Protein AF-A0A2M8KW63-F1 (afdb_monomer_lite)

Secondary structure (DSSP, 8-state):
-EEEEE--TT--TTTTSTTSTTHHHHHHHHHHHTS--EE---TTT----SSHHHHHHHHHHHHHHHHHS-PPTTPPEEEEEETHHHHHHHHHHHH-SS-EEEEEEES--B-GGG---GGGEEEEEEEE-TT-SHHHHBSS-----HHHHHHHHHHHHHHHHHH------B--BS--TTSEEEE-GGGS-TTTHHHHHHH-HHHHHHHHTT--

Foldseek 3Di:
DAEEEEEAAPDALQLQDCNHLLVVLQVLVCVLLVHRYHYPSDCVQAVSDLDPVNLLSNLVVVLVVVVPDPDDVPRAYAYAAAASRLLSVQVNQVVHPAAHAEYEYFQYFAEPVRHHDCVRYNAYAYEFEPLRPCSQWSHFDDDDDLVCLCVVPPVLSVVVVVSDPDDTTDGTDRDDPRHNYHHCNVQADNNCRRVSCSNRVVNSVVVSVVRD

InterPro domains:
  IPR012908 GPI inositol-deacylase PGAP1-like alpha/beta domain [PF07819] (62-133)
  IPR029058 Alpha/Beta hydrolase fold [G3DSA:3.40.50.1820] (3-212)
  IPR029058 Alpha/Beta hydrolase fold [SSF53474] (4-141)

Organism: NCBI:txid1974864

Structure (mmCIF, N/CA/C/O backbone):
data_AF-A0A2M8KW63-F1
#
_entry.id   AF-A0A2M8KW63-F1
#
loop_
_atom_site.group_PDB
_atom_site.id
_atom_site.type_symbol
_atom_site.label_atom_id
_atom_site.label_alt_id
_atom_site.label_comp_id
_atom_site.label_asym_id
_atom_site.label_entity_id
_atom_site.label_seq_id
_atom_site.pdbx_PDB_ins_code
_atom_site.Cartn_x
_atom_site.Cartn_y
_atom_site.Cartn_z
_atom_site.occupancy
_atom_site.B_iso_or_equiv
_atom_site.auth_seq_id
_atom_site.auth_comp_id
_atom_site.auth_asym_id
_atom_site.auth_atom_id
_atom_site.pdbx_PDB_model_num
ATOM 1 N N . MET A 1 1 ? -11.483 4.188 12.094 1.00 94.62 1 MET A N 1
ATOM 2 C CA . MET A 1 1 ? -10.611 3.330 11.273 1.00 94.62 1 MET A CA 1
ATOM 3 C C . MET A 1 1 ? -9.230 3.949 11.333 1.00 94.62 1 MET A C 1
ATOM 5 O O . MET A 1 1 ? -9.147 5.147 11.587 1.00 94.62 1 MET A O 1
ATOM 9 N N . PHE A 1 2 ? -8.183 3.152 11.144 1.00 98.12 2 PHE A N 1
ATOM 10 C CA . PHE A 1 2 ? -6.824 3.661 11.023 1.00 98.12 2 PHE A CA 1
ATOM 11 C C . PHE A 1 2 ? -6.134 3.032 9.810 1.00 98.12 2 PHE A C 1
ATOM 13 O O . PHE A 1 2 ? -5.742 1.860 9.838 1.00 98.12 2 PHE A O 1
ATOM 20 N N . THR A 1 3 ? -5.988 3.807 8.735 1.00 98.62 3 THR A N 1
ATOM 21 C CA . THR A 1 3 ? -5.391 3.347 7.473 1.00 98.62 3 THR A CA 1
ATOM 22 C C . THR A 1 3 ? -4.054 4.018 7.207 1.00 98.62 3 THR A C 1
ATOM 24 O O . THR A 1 3 ? -3.942 5.242 7.211 1.00 98.62 3 THR A O 1
ATOM 27 N N . VAL A 1 4 ? -3.038 3.211 6.897 1.00 98.75 4 VAL A N 1
ATOM 28 C CA . VAL A 1 4 ? -1.690 3.677 6.550 1.00 98.75 4 VAL A CA 1
ATOM 29 C C . VAL A 1 4 ? -1.370 3.362 5.088 1.00 98.75 4 VAL A C 1
ATOM 31 O O . VAL A 1 4 ? -1.500 2.220 4.649 1.00 98.75 4 VAL A O 1
ATOM 34 N N . VAL A 1 5 ? -0.888 4.353 4.337 1.00 98.69 5 VAL A N 1
ATOM 35 C CA . VAL A 1 5 ? -0.418 4.203 2.951 1.00 98.69 5 VAL A CA 1
ATOM 36 C C . VAL A 1 5 ? 1.099 4.370 2.899 1.00 98.69 5 VAL A C 1
ATOM 38 O O . VAL A 1 5 ? 1.638 5.396 3.310 1.00 98.69 5 VAL A O 1
ATOM 41 N N . VAL A 1 6 ? 1.803 3.373 2.362 1.00 98.56 6 VAL A N 1
ATOM 42 C CA . VAL A 1 6 ? 3.269 3.354 2.283 1.00 98.56 6 VAL A CA 1
ATOM 43 C C . VAL A 1 6 ? 3.730 3.376 0.821 1.00 98.56 6 VAL A C 1
ATOM 45 O O . VAL A 1 6 ? 3.456 2.429 0.071 1.00 98.56 6 VAL A O 1
ATOM 48 N N . PRO A 1 7 ? 4.460 4.422 0.395 1.00 97.31 7 PRO A N 1
ATOM 49 C CA . PRO A 1 7 ? 4.920 4.549 -0.978 1.00 97.31 7 PRO A CA 1
ATOM 50 C C . PRO A 1 7 ? 6.137 3.667 -1.279 1.00 97.31 7 PRO A C 1
ATOM 52 O O . PRO A 1 7 ? 6.830 3.176 -0.385 1.00 97.31 7 PRO A O 1
ATOM 55 N N . GLY A 1 8 ? 6.439 3.505 -2.567 1.00 92.12 8 GLY A N 1
ATOM 56 C CA . GLY A 1 8 ? 7.604 2.756 -3.037 1.00 92.12 8 GLY A CA 1
ATOM 57 C C . GLY A 1 8 ? 8.954 3.476 -2.897 1.00 92.12 8 GLY A C 1
ATOM 58 O O . GLY A 1 8 ? 9.060 4.611 -2.430 1.00 92.12 8 GLY A O 1
ATOM 59 N N . THR A 1 9 ? 10.012 2.804 -3.354 1.00 87.12 9 THR A N 1
ATOM 60 C CA . THR A 1 9 ? 11.368 3.369 -3.486 1.00 87.12 9 THR A CA 1
ATOM 61 C C . THR A 1 9 ? 11.370 4.597 -4.396 1.00 87.12 9 THR A C 1
ATOM 63 O O . THR A 1 9 ? 10.648 4.652 -5.390 1.00 87.12 9 THR A O 1
ATOM 66 N N . GLY A 1 10 ? 12.207 5.584 -4.070 1.00 83.12 10 GLY A N 1
ATOM 67 C CA . GLY A 1 10 ? 12.388 6.787 -4.883 1.00 83.12 10 GLY A CA 1
ATOM 68 C C . GLY A 1 10 ? 11.158 7.694 -4.949 1.00 83.12 10 GLY A C 1
ATOM 69 O O . GLY A 1 10 ? 11.091 8.545 -5.833 1.00 83.12 10 GLY A O 1
ATOM 70 N N . TYR A 1 11 ? 10.185 7.521 -4.048 1.00 90.12 11 TYR A N 1
ATOM 71 C CA . TYR A 1 11 ? 9.006 8.379 -4.012 1.00 90.12 11 TYR A CA 1
ATOM 72 C C . TYR A 1 11 ? 9.390 9.854 -3.801 1.00 90.12 11 TYR A C 1
ATOM 74 O O . TYR A 1 11 ? 10.407 10.172 -3.175 1.00 90.12 11 TYR A O 1
ATOM 82 N N . SER A 1 12 ? 8.546 10.748 -4.303 1.00 92.44 12 SER A N 1
ATOM 83 C CA . SER A 1 12 ? 8.584 12.183 -4.023 1.00 92.44 12 SER A CA 1
ATOM 84 C C . SER A 1 12 ? 7.497 12.510 -3.003 1.00 92.44 12 SER A C 1
ATOM 86 O O . SER A 1 12 ? 6.365 12.059 -3.174 1.00 92.44 12 SER A O 1
ATOM 88 N N . GLU A 1 13 ? 7.822 13.291 -1.968 1.00 95.19 13 GLU A N 1
ATOM 89 C CA . GLU A 1 13 ? 6.847 13.713 -0.946 1.00 95.19 13 GLU A CA 1
ATOM 90 C C . GLU A 1 13 ? 5.666 14.448 -1.592 1.00 95.19 13 GLU A C 1
ATOM 92 O O . GLU A 1 13 ? 4.517 14.149 -1.292 1.00 95.19 13 GLU A O 1
ATOM 97 N N . LYS A 1 14 ? 5.961 15.303 -2.583 1.00 95.12 14 LYS A N 1
ATOM 98 C CA . LYS A 1 14 ? 4.965 16.020 -3.390 1.00 95.12 14 LYS A CA 1
ATOM 99 C C . LYS A 1 14 ? 4.124 15.107 -4.279 1.00 95.12 14 LYS A C 1
ATOM 101 O O . LYS A 1 14 ? 3.001 15.445 -4.604 1.00 95.12 14 LYS A O 1
ATOM 106 N N . ASP A 1 15 ? 4.666 13.993 -4.768 1.00 94.00 15 ASP A N 1
ATOM 107 C CA . ASP A 1 15 ? 3.845 13.078 -5.571 1.00 94.00 15 ASP A CA 1
ATOM 108 C C . ASP A 1 15 ? 2.879 12.283 -4.695 1.00 94.00 15 ASP A C 1
ATOM 110 O O . ASP A 1 15 ? 1.796 11.938 -5.154 1.00 94.00 15 ASP A O 1
ATOM 114 N N . TRP A 1 16 ? 3.276 12.006 -3.454 1.00 96.44 16 TRP A N 1
ATOM 115 C CA . TRP A 1 16 ? 2.518 11.237 -2.472 1.00 96.44 16 TRP A CA 1
ATOM 116 C C . TRP A 1 16 ? 1.854 12.137 -1.428 1.00 96.44 16 TRP A C 1
ATOM 118 O O . TRP A 1 16 ? 1.872 11.832 -0.240 1.00 96.44 16 TRP A O 1
ATOM 128 N N . SER A 1 17 ? 1.284 13.246 -1.884 1.00 94.50 17 SER A N 1
ATOM 129 C CA . SER A 1 17 ? 0.397 14.136 -1.134 1.00 94.50 17 SER A CA 1
ATOM 130 C C . SER A 1 17 ? -0.970 14.209 -1.820 1.00 94.50 17 SER A C 1
ATOM 132 O O . SER A 1 17 ? -1.131 13.732 -2.947 1.00 94.50 17 SER A O 1
ATOM 134 N N . ASP A 1 18 ? -1.946 14.830 -1.160 1.00 90.12 18 ASP A N 1
ATOM 135 C CA . ASP A 1 18 ? -3.322 14.962 -1.665 1.00 90.12 18 ASP A CA 1
ATOM 136 C C . ASP A 1 18 ? -3.409 15.731 -2.996 1.00 90.12 18 ASP A C 1
ATOM 138 O O . ASP A 1 18 ? -4.260 15.445 -3.834 1.00 90.12 18 ASP A O 1
ATOM 142 N N . ASP A 1 19 ? -2.504 16.688 -3.219 1.00 92.31 19 ASP A N 1
ATOM 143 C CA . ASP A 1 19 ? -2.364 17.464 -4.460 1.00 92.31 19 ASP A CA 1
ATOM 144 C C . ASP A 1 19 ? -1.344 16.859 -5.446 1.00 92.31 19 ASP A C 1
ATOM 146 O O . ASP A 1 19 ? -1.098 17.398 -6.531 1.00 92.31 19 ASP A O 1
ATOM 150 N N . GLY A 1 20 ? -0.730 15.743 -5.057 1.00 95.44 20 GLY A N 1
ATOM 151 C CA . GLY A 1 20 ? 0.295 15.035 -5.800 1.00 95.44 20 GLY A CA 1
ATOM 152 C C . GLY A 1 20 ? -0.257 14.113 -6.876 1.00 95.44 20 GLY A C 1
ATOM 153 O O . GLY A 1 20 ? -1.460 13.888 -7.008 1.00 95.44 20 GLY A O 1
ATOM 154 N N . SER A 1 21 ? 0.644 13.498 -7.647 1.00 95.31 21 SER A N 1
ATOM 155 C CA . SER A 1 21 ? 0.222 12.535 -8.669 1.00 95.31 21 SER A CA 1
ATOM 156 C C . SER A 1 21 ? -0.469 11.289 -8.099 1.00 95.31 21 SER A C 1
ATOM 158 O O . SER A 1 21 ? -1.203 10.644 -8.844 1.00 95.31 21 SER A O 1
ATOM 160 N N . ALA A 1 22 ? -0.278 10.973 -6.811 1.00 96.88 22 ALA A N 1
ATOM 161 C CA . ALA A 1 22 ? -0.976 9.922 -6.068 1.00 96.88 22 ALA A CA 1
ATOM 162 C C . ALA A 1 22 ? -2.225 10.398 -5.311 1.00 96.88 22 ALA A C 1
ATOM 164 O O . ALA A 1 22 ? -2.878 9.564 -4.690 1.00 96.88 22 ALA A O 1
ATOM 165 N N . GLY A 1 23 ? -2.599 11.680 -5.389 1.00 97.50 23 GLY A N 1
ATOM 166 C CA . GLY A 1 23 ? -3.747 12.235 -4.665 1.00 97.50 23 GLY A CA 1
ATOM 167 C C . GLY A 1 23 ? -5.052 11.479 -4.927 1.00 97.50 23 GLY A C 1
ATOM 168 O O . GLY A 1 23 ? -5.709 11.045 -3.986 1.00 97.50 23 GLY A O 1
ATOM 169 N N . ASN A 1 24 ? -5.380 11.201 -6.197 1.00 97.38 24 ASN A N 1
ATOM 170 C CA . ASN A 1 24 ? -6.564 10.399 -6.546 1.00 97.38 24 ASN A CA 1
ATOM 171 C C . ASN A 1 24 ? -6.529 9.008 -5.904 1.00 97.38 24 ASN A C 1
ATOM 173 O O . ASN A 1 24 ? -7.530 8.552 -5.369 1.00 97.38 24 ASN A O 1
ATOM 177 N N . PHE A 1 25 ? -5.369 8.350 -5.927 1.00 98.00 25 PHE A N 1
ATOM 178 C CA . PHE A 1 25 ? -5.200 7.034 -5.322 1.00 98.00 25 PHE A CA 1
ATOM 179 C C . PHE A 1 25 ? -5.396 7.078 -3.802 1.00 98.00 25 PHE A C 1
ATOM 181 O O . PHE A 1 25 ? -6.137 6.262 -3.263 1.00 98.00 25 PHE A O 1
ATOM 188 N N . ILE A 1 26 ? -4.778 8.045 -3.118 1.00 98.31 26 ILE A N 1
ATOM 189 C CA . ILE A 1 26 ? -4.917 8.244 -1.667 1.00 98.31 26 ILE A CA 1
ATOM 190 C C . ILE A 1 26 ? -6.383 8.519 -1.308 1.00 98.31 26 ILE A C 1
ATOM 192 O O . ILE A 1 26 ? -6.906 7.910 -0.375 1.00 98.31 26 ILE A O 1
ATOM 196 N N . ASN A 1 27 ? -7.071 9.352 -2.092 1.00 97.81 27 ASN A N 1
ATOM 197 C CA . ASN A 1 27 ? -8.496 9.622 -1.919 1.00 97.81 27 ASN A CA 1
ATOM 198 C C . ASN A 1 27 ? -9.337 8.354 -2.101 1.00 97.81 27 ASN A C 1
ATOM 200 O O . ASN A 1 27 ? -10.163 8.056 -1.247 1.00 97.81 27 ASN A O 1
ATOM 204 N N . SER A 1 28 ? -9.091 7.555 -3.143 1.00 97.81 28 SER A N 1
ATOM 205 C CA . SER A 1 28 ? -9.818 6.297 -3.347 1.00 97.81 28 SER A CA 1
ATOM 206 C C . SER A 1 28 ? -9.554 5.269 -2.240 1.00 97.81 28 SER A C 1
ATOM 208 O O . SER A 1 28 ? -10.454 4.504 -1.884 1.00 97.81 28 SER A O 1
ATOM 210 N N . VAL A 1 29 ? -8.343 5.239 -1.668 1.00 98.06 29 VAL A N 1
ATOM 211 C CA . VAL A 1 29 ? -8.051 4.452 -0.458 1.00 98.06 29 VAL A CA 1
ATOM 212 C C . VAL A 1 29 ? -8.915 4.951 0.699 1.00 98.06 29 VAL A C 1
ATOM 214 O O . VAL A 1 29 ? -9.571 4.147 1.360 1.00 98.06 29 VAL A O 1
ATOM 217 N N . GLY A 1 30 ? -8.962 6.266 0.904 1.00 97.75 30 GLY A N 1
ATOM 218 C CA . GLY A 1 30 ? -9.766 6.882 1.950 1.00 97.75 30 GLY A CA 1
ATOM 219 C C . GLY A 1 30 ? -11.265 6.616 1.814 1.00 97.75 30 GLY A C 1
ATOM 220 O O . GLY A 1 30 ? -11.912 6.230 2.780 1.00 97.75 30 GLY A O 1
ATOM 221 N N . GLU A 1 31 ? -11.811 6.710 0.602 1.00 97.00 31 GLU A N 1
ATOM 222 C CA . GLU A 1 31 ? -13.203 6.353 0.299 1.00 97.00 31 GLU A CA 1
ATOM 223 C C . GLU A 1 31 ? -13.496 4.877 0.591 1.00 97.00 31 GLU A C 1
ATOM 225 O O . GLU A 1 31 ? -14.561 4.549 1.110 1.00 97.00 31 GLU A O 1
ATOM 230 N N . THR A 1 32 ? -12.541 3.988 0.298 1.00 97.44 32 THR A N 1
ATOM 231 C CA . THR A 1 32 ? -12.692 2.542 0.530 1.00 97.44 32 THR A CA 1
ATOM 232 C C . THR A 1 32 ? -12.785 2.212 2.019 1.00 97.44 32 THR A C 1
ATOM 234 O O . THR A 1 32 ? -13.576 1.354 2.403 1.00 97.44 32 THR A O 1
ATOM 237 N N . PHE A 1 33 ? -11.999 2.889 2.859 1.00 96.94 33 PHE A N 1
ATOM 238 C CA . PHE A 1 33 ? -11.956 2.634 4.304 1.00 96.94 33 PHE A CA 1
ATOM 239 C C . PHE A 1 33 ? -12.760 3.644 5.139 1.00 96.94 33 PHE A C 1
ATOM 241 O O . PHE A 1 33 ? -12.858 3.494 6.354 1.00 96.94 33 PHE A O 1
ATOM 248 N N . GLY A 1 34 ? -13.376 4.644 4.506 1.00 96.44 34 GLY A N 1
ATOM 249 C CA . GLY A 1 34 ? -14.195 5.659 5.169 1.00 96.44 34 GLY A CA 1
ATOM 250 C C . GLY A 1 34 ? -13.404 6.626 6.059 1.00 96.44 34 GLY A C 1
ATOM 251 O O . GLY A 1 34 ? -13.927 7.068 7.080 1.00 96.44 34 GLY A O 1
ATOM 252 N N . GLU A 1 35 ? -12.154 6.942 5.711 1.00 96.12 35 GLU A N 1
ATOM 253 C CA . GLU A 1 35 ? -11.273 7.830 6.486 1.00 96.12 35 GLU A CA 1
ATOM 254 C C . GLU A 1 35 ? -10.259 8.572 5.601 1.00 96.12 35 GLU A C 1
ATOM 256 O O . GLU A 1 35 ? -10.105 8.258 4.427 1.00 96.12 35 GLU A O 1
ATOM 261 N N . THR A 1 36 ? -9.521 9.533 6.159 1.00 97.44 36 THR A N 1
ATOM 262 C CA . THR A 1 36 ? -8.329 10.088 5.498 1.00 97.44 36 THR A CA 1
ATOM 263 C C . THR A 1 36 ? -7.105 9.250 5.883 1.00 97.44 36 THR A C 1
ATOM 265 O O . THR A 1 36 ? -6.756 9.232 7.064 1.00 97.44 36 THR A O 1
ATOM 268 N N . PRO A 1 37 ? -6.428 8.572 4.936 1.00 98.00 37 PRO A N 1
ATOM 269 C CA . PRO A 1 37 ? -5.290 7.721 5.269 1.00 98.00 37 PRO A CA 1
ATOM 270 C C . PRO A 1 37 ? -4.072 8.514 5.753 1.00 98.00 37 PRO A C 1
ATOM 272 O O . PRO A 1 37 ? -3.763 9.589 5.239 1.00 98.00 37 PRO A O 1
ATOM 275 N N . VAL A 1 38 ? -3.297 7.927 6.665 1.00 98.31 38 VAL A N 1
ATOM 276 C CA . VAL A 1 38 ? -1.957 8.414 7.011 1.00 98.31 38 VAL A CA 1
ATOM 277 C C . VAL A 1 38 ? -0.964 7.957 5.947 1.00 98.31 38 VAL A C 1
ATOM 279 O O . VAL A 1 38 ? -0.684 6.766 5.808 1.00 98.31 38 VAL A O 1
ATOM 282 N N . VAL A 1 39 ? -0.392 8.899 5.199 1.00 98.31 39 VAL A N 1
ATOM 283 C CA . VAL A 1 39 ? 0.592 8.599 4.149 1.00 98.31 39 VAL A CA 1
ATOM 284 C C . VAL A 1 39 ? 2.013 8.729 4.698 1.00 98.31 39 VAL A C 1
ATOM 286 O O . VAL A 1 39 ? 2.398 9.770 5.224 1.00 98.31 39 VAL A O 1
ATOM 289 N N . ILE A 1 40 ? 2.837 7.689 4.538 1.00 97.88 40 ILE A N 1
ATOM 290 C CA . ILE A 1 40 ? 4.248 7.691 4.959 1.00 97.88 40 ILE A CA 1
ATOM 291 C C . ILE A 1 40 ? 5.110 8.362 3.882 1.00 97.88 40 ILE A C 1
ATOM 293 O O . ILE A 1 40 ? 5.905 7.721 3.193 1.00 97.88 40 ILE A O 1
ATOM 297 N N . ASN A 1 41 ? 4.915 9.667 3.705 1.00 95.44 41 ASN A N 1
ATOM 298 C CA . ASN A 1 41 ? 5.583 10.475 2.686 1.00 95.44 41 ASN A CA 1
ATOM 299 C C . ASN A 1 41 ? 6.681 11.399 3.246 1.00 95.44 41 ASN A C 1
ATOM 301 O O . ASN A 1 41 ? 7.136 12.269 2.516 1.00 95.44 41 ASN A O 1
ATOM 305 N N . ASN A 1 42 ? 7.171 11.187 4.472 1.00 95.38 42 ASN A N 1
ATOM 306 C CA . ASN A 1 42 ? 8.248 11.985 5.075 1.00 95.38 42 ASN A CA 1
ATOM 307 C C . ASN A 1 42 ? 9.613 11.266 5.012 1.00 95.38 42 ASN A C 1
ATOM 309 O O . ASN A 1 42 ? 9.757 10.135 5.500 1.00 95.38 42 ASN A O 1
ATOM 313 N N . LYS A 1 43 ? 10.625 11.948 4.453 1.00 94.75 43 LYS A N 1
ATOM 314 C CA . LYS A 1 43 ? 11.979 11.407 4.234 1.00 94.75 43 LYS A CA 1
ATOM 315 C C . LYS A 1 43 ? 12.756 11.034 5.495 1.00 94.75 43 LYS A C 1
ATOM 317 O O . LYS A 1 43 ? 13.669 10.209 5.394 1.00 94.75 43 LYS A O 1
ATOM 322 N N . ASP A 1 44 ? 12.390 11.559 6.658 1.00 93.75 44 ASP A N 1
ATOM 323 C CA . ASP A 1 44 ? 13.017 11.203 7.935 1.00 93.75 44 ASP A CA 1
ATOM 324 C C . ASP A 1 44 ? 12.678 9.763 8.355 1.00 93.75 44 ASP A C 1
ATOM 326 O O . ASP A 1 44 ? 13.506 9.062 8.949 1.00 93.75 44 ASP A O 1
ATOM 330 N N . PHE A 1 45 ? 11.478 9.294 7.999 1.00 93.50 45 PHE A N 1
ATOM 331 C CA . PHE A 1 45 ? 10.965 7.976 8.384 1.00 93.50 45 PHE A CA 1
ATOM 332 C C . PHE A 1 45 ? 11.096 6.958 7.261 1.00 93.50 45 PHE A C 1
ATOM 334 O O . PHE A 1 45 ? 11.569 5.840 7.479 1.00 93.50 45 PHE A O 1
ATOM 341 N N . TRP A 1 46 ? 10.731 7.360 6.046 1.00 95.75 46 TRP A N 1
ATOM 342 C CA . TRP A 1 46 ? 10.909 6.562 4.851 1.00 95.75 46 TRP A CA 1
ATOM 343 C C . TRP A 1 46 ? 11.726 7.356 3.847 1.00 95.75 46 TRP A C 1
ATOM 345 O O . TRP A 1 46 ? 11.234 8.241 3.168 1.00 95.75 46 TRP A O 1
ATOM 355 N N . SER A 1 47 ? 13.006 7.026 3.704 1.00 91.75 47 SER A N 1
ATOM 356 C CA . SER A 1 47 ? 13.869 7.734 2.751 1.00 91.75 47 SER A CA 1
ATOM 357 C C . SER A 1 47 ? 13.507 7.438 1.288 1.00 91.75 47 SER A C 1
ATOM 359 O O . SER A 1 47 ? 13.878 8.182 0.375 1.00 91.75 47 SER A O 1
ATOM 361 N N . GLY A 1 48 ? 12.776 6.345 1.043 1.00 87.38 48 GLY A N 1
ATOM 362 C CA . GLY A 1 48 ? 12.600 5.768 -0.286 1.00 87.38 48 GLY A CA 1
ATOM 363 C C . GLY A 1 48 ? 13.843 5.023 -0.776 1.00 87.38 48 GLY A C 1
ATOM 364 O O . GLY A 1 48 ? 13.980 4.831 -1.980 1.00 87.38 48 GLY A O 1
ATOM 365 N N . GLY A 1 49 ? 14.773 4.661 0.113 1.00 82.06 49 GLY A N 1
ATOM 366 C CA . GLY A 1 49 ? 15.980 3.913 -0.237 1.00 82.06 49 GLY A CA 1
ATOM 367 C C . GLY A 1 49 ? 15.715 2.422 -0.455 1.00 82.06 49 GLY A C 1
ATOM 368 O O . GLY A 1 49 ? 14.960 1.798 0.287 1.00 82.06 49 GLY A O 1
ATOM 369 N N . ASP A 1 50 ? 16.397 1.830 -1.435 1.00 82.56 50 ASP A N 1
ATOM 370 C CA . ASP A 1 50 ? 16.336 0.391 -1.708 1.00 82.56 50 ASP A CA 1
ATOM 371 C C . ASP A 1 50 ? 17.384 -0.379 -0.892 1.00 82.56 50 ASP A C 1
ATOM 373 O O . ASP A 1 50 ? 18.385 -0.870 -1.406 1.00 82.56 50 ASP A O 1
ATOM 377 N N . ASN A 1 51 ? 17.216 -0.405 0.428 1.00 84.81 51 ASN A N 1
ATOM 378 C CA . ASN A 1 51 ? 18.046 -1.232 1.299 1.00 84.81 51 ASN A CA 1
ATOM 379 C C . ASN A 1 51 ? 17.257 -1.699 2.533 1.00 84.81 51 ASN A C 1
ATOM 381 O O . ASN A 1 51 ? 16.301 -1.027 2.937 1.00 84.81 51 ASN A O 1
ATOM 385 N N . PRO A 1 52 ? 17.654 -2.824 3.159 1.00 85.94 52 PRO A N 1
ATOM 386 C CA . PRO A 1 52 ? 16.948 -3.373 4.314 1.00 85.94 52 PRO A CA 1
ATOM 387 C C . PRO A 1 52 ? 16.786 -2.384 5.473 1.00 85.94 52 PRO A C 1
ATOM 389 O O . PRO A 1 52 ? 15.684 -2.257 5.994 1.00 85.94 52 PRO A O 1
ATOM 392 N N . GLY A 1 53 ? 17.833 -1.624 5.816 1.00 87.81 53 GLY A N 1
ATOM 393 C CA . GLY A 1 53 ? 17.793 -0.679 6.939 1.00 87.81 53 GLY A CA 1
ATOM 394 C C . GLY A 1 53 ? 16.819 0.485 6.730 1.00 87.81 53 GLY A C 1
ATOM 395 O O . GLY A 1 53 ? 16.171 0.928 7.676 1.00 87.81 53 GLY A O 1
ATOM 396 N N . ALA A 1 54 ? 16.658 0.964 5.492 1.00 90.50 54 ALA A N 1
ATOM 397 C CA . ALA A 1 54 ? 15.643 1.964 5.162 1.00 90.50 54 ALA A CA 1
ATOM 398 C C . ALA A 1 54 ? 14.222 1.403 5.333 1.00 90.50 54 ALA A C 1
ATOM 400 O O . ALA A 1 54 ? 13.361 2.080 5.894 1.00 90.50 54 ALA A O 1
ATOM 401 N N . ARG A 1 55 ? 13.986 0.162 4.884 1.00 94.06 55 ARG A N 1
ATOM 402 C CA . ARG A 1 55 ? 12.684 -0.513 5.018 1.00 94.06 55 ARG A CA 1
ATOM 403 C C . ARG A 1 55 ? 12.341 -0.796 6.481 1.00 94.06 55 ARG A C 1
ATOM 405 O O . ARG A 1 55 ? 11.225 -0.522 6.908 1.00 94.06 55 ARG A O 1
ATOM 412 N N . GLU A 1 56 ? 13.303 -1.281 7.259 1.00 95.12 56 GLU A N 1
ATOM 413 C CA . GLU A 1 56 ? 13.137 -1.552 8.690 1.00 95.12 56 GLU A CA 1
ATOM 414 C C . GLU A 1 56 ? 12.877 -0.271 9.493 1.00 95.12 56 GLU A C 1
ATOM 416 O O . GLU A 1 56 ? 12.017 -0.254 10.372 1.00 95.12 56 GLU A O 1
ATOM 421 N N . ARG A 1 57 ? 13.556 0.838 9.170 1.00 96.31 57 ARG A N 1
ATOM 422 C CA . ARG A 1 57 ? 13.279 2.141 9.794 1.00 96.31 57 ARG A CA 1
ATOM 423 C C . ARG A 1 57 ? 11.842 2.599 9.540 1.00 96.31 57 ARG A C 1
ATOM 425 O O . ARG A 1 57 ? 11.164 3.003 10.483 1.00 96.31 57 ARG A O 1
ATOM 432 N N . ALA A 1 58 ? 11.378 2.507 8.295 1.00 98.06 58 ALA A N 1
ATOM 433 C CA . ALA A 1 58 ? 10.008 2.871 7.950 1.00 98.06 58 ALA A CA 1
ATOM 434 C C . ALA A 1 58 ? 8.984 1.953 8.636 1.00 98.06 58 ALA A C 1
ATOM 436 O O . ALA A 1 58 ? 7.992 2.442 9.170 1.00 98.06 58 ALA A O 1
ATOM 437 N N . ALA A 1 59 ? 9.245 0.642 8.697 1.00 98.44 59 ALA A N 1
ATOM 438 C CA . ALA A 1 59 ? 8.383 -0.308 9.399 1.00 98.44 59 ALA A CA 1
ATOM 439 C C . ALA A 1 59 ? 8.292 0.004 10.900 1.00 98.44 59 ALA A C 1
ATOM 441 O O . ALA A 1 59 ? 7.191 0.081 11.437 1.00 98.44 59 ALA A O 1
ATOM 442 N N . ASN A 1 60 ? 9.424 0.278 11.559 1.00 98.44 60 ASN A N 1
ATOM 443 C CA . ASN A 1 60 ? 9.453 0.719 12.958 1.00 98.44 60 ASN A CA 1
ATOM 444 C C . ASN A 1 60 ? 8.632 1.994 13.179 1.00 98.44 60 ASN A C 1
ATOM 446 O O . ASN A 1 60 ? 7.902 2.095 14.161 1.00 98.44 60 ASN A O 1
ATOM 450 N N . HIS A 1 61 ? 8.721 2.965 12.266 1.00 98.56 61 HIS A N 1
ATOM 451 C CA . HIS A 1 61 ? 7.910 4.174 12.359 1.00 98.56 61 HIS A CA 1
ATOM 452 C C . HIS A 1 61 ? 6.409 3.864 12.272 1.00 98.56 61 HIS A C 1
ATOM 454 O O . HIS A 1 61 ? 5.652 4.329 13.119 1.00 98.56 61 HIS A O 1
ATOM 460 N N . VAL A 1 62 ? 5.981 3.030 11.319 1.00 98.69 62 VAL A N 1
ATOM 461 C CA . VAL A 1 62 ? 4.571 2.617 11.203 1.00 98.69 62 VAL A CA 1
ATOM 462 C C . VAL A 1 62 ? 4.107 1.851 12.446 1.00 98.69 62 VAL A C 1
ATOM 464 O O . VAL A 1 62 ? 3.025 2.121 12.955 1.00 98.69 62 VAL A O 1
ATOM 467 N N . VAL A 1 63 ? 4.930 0.952 12.993 1.00 98.69 63 VAL A N 1
ATOM 468 C CA . VAL A 1 63 ? 4.633 0.254 14.257 1.00 98.69 63 VAL A CA 1
ATOM 469 C C . VAL A 1 63 ? 4.475 1.244 15.412 1.00 98.69 63 VAL A C 1
ATOM 471 O O . VAL A 1 63 ? 3.559 1.097 16.213 1.00 98.69 63 VAL A O 1
ATOM 474 N N . ASN A 1 64 ? 5.308 2.283 15.484 1.00 98.50 64 ASN A N 1
ATOM 475 C CA . ASN A 1 64 ? 5.167 3.326 16.498 1.00 98.50 64 ASN A CA 1
ATOM 476 C C . ASN A 1 64 ? 3.881 4.141 16.318 1.00 98.50 64 ASN A C 1
ATOM 478 O O . ASN A 1 64 ? 3.251 4.475 17.316 1.00 98.50 64 ASN A O 1
ATOM 482 N N . LEU A 1 65 ? 3.470 4.441 15.080 1.00 98.38 65 LEU A N 1
ATOM 483 C CA . LEU A 1 65 ? 2.174 5.076 14.823 1.00 98.38 65 LEU A CA 1
ATOM 484 C C . LEU A 1 65 ? 1.025 4.192 15.320 1.00 98.38 65 LEU A C 1
ATOM 486 O O . LEU A 1 65 ? 0.155 4.682 16.026 1.00 98.38 65 LEU A O 1
ATOM 490 N N . ILE A 1 66 ? 1.069 2.889 15.023 1.00 98.44 66 ILE A N 1
ATOM 491 C CA . ILE A 1 66 ? 0.074 1.916 15.492 1.00 98.44 66 ILE A CA 1
ATOM 492 C C . ILE A 1 66 ? 0.049 1.854 17.025 1.00 98.44 66 ILE A C 1
ATOM 494 O O . ILE A 1 66 ? -1.018 1.912 17.620 1.00 98.44 66 ILE A O 1
ATOM 498 N N . ASN A 1 67 ? 1.207 1.761 17.679 1.00 98.00 67 ASN A N 1
ATOM 499 C CA . ASN A 1 67 ? 1.283 1.643 19.138 1.00 98.00 67 ASN A CA 1
ATOM 500 C C . ASN A 1 67 ? 0.839 2.917 19.872 1.00 98.00 67 ASN A C 1
ATOM 502 O O . ASN A 1 67 ? 0.405 2.832 21.017 1.00 98.00 67 ASN A O 1
ATOM 506 N N . ASN A 1 68 ? 0.971 4.082 19.234 1.00 97.81 68 ASN A N 1
ATOM 507 C CA . ASN A 1 68 ? 0.561 5.369 19.795 1.00 97.81 68 ASN A CA 1
ATOM 508 C C . ASN A 1 68 ? -0.870 5.773 19.399 1.00 97.81 68 ASN A C 1
ATOM 510 O O . ASN A 1 68 ? -1.358 6.789 19.893 1.00 97.81 68 ASN A O 1
ATOM 514 N N . HIS A 1 69 ? -1.527 5.025 18.508 1.00 97.69 69 HIS A N 1
ATOM 515 C CA . HIS A 1 69 ? -2.920 5.261 18.136 1.00 97.69 69 HIS A CA 1
ATOM 516 C C . HIS A 1 69 ? -3.850 4.663 19.197 1.00 97.69 69 HIS A C 1
ATOM 518 O O . HIS A 1 69 ? -3.764 3.475 19.514 1.00 97.69 69 HIS A O 1
ATOM 524 N N . ASP A 1 70 ? -4.745 5.484 19.743 1.00 96.12 70 ASP A N 1
ATOM 525 C CA . ASP A 1 70 ? -5.741 5.054 20.728 1.00 96.12 70 ASP A CA 1
ATOM 526 C C . ASP A 1 70 ? -6.929 4.402 20.012 1.00 96.12 70 ASP A C 1
ATOM 528 O O . ASP A 1 70 ? -7.904 5.061 19.651 1.00 96.12 70 ASP A O 1
ATOM 532 N N . PHE A 1 71 ? -6.798 3.103 19.729 1.00 96.88 71 PHE A N 1
ATOM 533 C CA . PHE A 1 71 ? -7.818 2.355 19.000 1.00 96.88 71 PHE A CA 1
ATOM 534 C C . PHE A 1 71 ? -9.129 2.288 19.782 1.00 96.88 71 PHE A C 1
ATOM 536 O O . PHE A 1 71 ? -9.189 1.707 20.870 1.00 96.88 71 PHE A O 1
ATOM 543 N N . ALA A 1 72 ? -10.211 2.764 19.169 1.00 96.38 72 ALA A N 1
ATOM 544 C CA . ALA A 1 72 ? -11.546 2.515 19.693 1.00 96.38 72 ALA A CA 1
ATOM 545 C C . ALA A 1 72 ? -11.906 1.018 19.606 1.00 96.38 72 ALA A C 1
ATOM 547 O O . ALA A 1 72 ? -11.371 0.259 18.787 1.00 96.38 72 ALA A O 1
ATOM 548 N N . GLU A 1 73 ? -12.852 0.573 20.436 1.00 95.12 73 GLU A N 1
ATOM 549 C CA . GLU A 1 73 ? -13.359 -0.797 20.357 1.00 95.12 73 GLU A CA 1
ATOM 550 C C . GLU A 1 73 ? -13.924 -1.079 18.953 1.00 95.12 73 GLU A C 1
ATOM 552 O O . GLU A 1 73 ? -14.762 -0.339 18.439 1.00 95.12 73 GLU A O 1
ATOM 557 N N . GLY A 1 74 ? -13.433 -2.145 18.315 1.00 94.50 74 GLY A N 1
ATOM 558 C CA . GLY A 1 74 ? -13.826 -2.526 16.955 1.00 94.50 74 GLY A CA 1
ATOM 559 C C . GLY A 1 74 ? -13.190 -1.705 15.826 1.00 94.50 74 GLY A C 1
ATOM 560 O O . GLY A 1 74 ? -13.459 -1.988 14.661 1.00 94.50 74 GLY A O 1
ATOM 561 N N . GLU A 1 75 ? -12.331 -0.727 16.125 1.00 97.19 75 GLU A N 1
ATOM 562 C CA . GLU A 1 75 ? -11.644 0.051 15.095 1.00 97.19 75 GLU A CA 1
ATOM 563 C C . GLU A 1 75 ? -10.642 -0.801 14.301 1.00 97.19 75 GLU A C 1
ATOM 565 O O . GLU A 1 75 ? -9.773 -1.451 14.881 1.00 97.19 75 GLU A O 1
ATOM 570 N N . GLN A 1 76 ? -10.731 -0.778 12.970 1.00 97.75 76 GLN A N 1
ATOM 571 C CA . GLN A 1 76 ? -9.860 -1.580 12.108 1.00 97.75 76 GLN A CA 1
ATOM 572 C C . GLN A 1 76 ? -8.541 -0.873 11.781 1.00 97.75 76 GLN A C 1
ATOM 574 O O . GLN A 1 76 ? -8.512 0.346 11.604 1.00 97.75 76 GLN A O 1
ATOM 579 N N . LEU A 1 77 ? -7.471 -1.660 11.646 1.00 98.62 77 LEU A N 1
ATOM 580 C CA . LEU A 1 77 ? -6.175 -1.249 11.106 1.00 98.62 77 LEU A CA 1
ATOM 581 C C . LEU A 1 77 ? -6.025 -1.760 9.668 1.00 98.62 77 LEU A C 1
ATOM 583 O O . LEU A 1 77 ? -6.014 -2.971 9.437 1.00 98.62 77 LEU A O 1
ATOM 587 N N . ASN A 1 78 ? -5.800 -0.855 8.718 1.00 98.75 78 ASN A N 1
ATOM 588 C CA . ASN A 1 78 ? -5.537 -1.206 7.323 1.00 98.75 78 ASN A CA 1
ATOM 589 C C . ASN A 1 78 ? -4.179 -0.663 6.869 1.00 98.75 78 ASN A C 1
ATOM 591 O O . ASN A 1 78 ? -3.775 0.438 7.241 1.00 98.75 78 ASN A O 1
ATOM 595 N N . ILE A 1 79 ? -3.459 -1.422 6.043 1.00 98.81 79 ILE A N 1
ATOM 596 C CA . ILE A 1 79 ? -2.173 -0.987 5.486 1.00 98.81 79 ILE A CA 1
ATOM 597 C C . ILE A 1 79 ? -2.158 -1.238 3.982 1.00 98.81 79 ILE A C 1
ATOM 599 O O . ILE A 1 79 ? -2.394 -2.355 3.526 1.00 98.81 79 ILE A O 1
ATOM 603 N N . VAL A 1 80 ? -1.829 -0.205 3.209 1.00 98.81 80 VAL A N 1
ATOM 604 C CA . VAL A 1 80 ? -1.694 -0.257 1.751 1.00 98.81 80 VAL A CA 1
ATOM 605 C C . VAL A 1 80 ? -0.252 0.070 1.379 1.00 98.81 80 VAL A C 1
ATOM 607 O O . VAL A 1 80 ? 0.227 1.170 1.634 1.00 98.81 80 VAL A O 1
ATOM 610 N N . GLY A 1 81 ? 0.459 -0.873 0.769 1.00 98.25 81 GLY A N 1
ATOM 611 C CA . GLY A 1 81 ? 1.859 -0.709 0.387 1.00 98.25 81 GLY A CA 1
ATOM 612 C C . GLY A 1 81 ? 2.079 -0.852 -1.115 1.00 98.25 81 GLY A C 1
ATOM 613 O O . GLY A 1 81 ? 1.724 -1.873 -1.704 1.00 98.25 81 GLY A O 1
ATOM 614 N N . HIS A 1 82 ? 2.730 0.130 -1.741 1.00 96.62 82 HIS A N 1
ATOM 615 C CA . HIS A 1 82 ? 3.181 0.033 -3.135 1.00 96.62 82 HIS A CA 1
ATOM 616 C C . HIS A 1 82 ? 4.659 -0.338 -3.217 1.00 96.62 82 HIS A C 1
ATOM 618 O O . HIS A 1 82 ? 5.480 0.227 -2.499 1.00 96.62 82 HIS A O 1
ATOM 624 N N . SER A 1 83 ? 5.032 -1.239 -4.132 1.00 93.44 83 SER A N 1
ATOM 625 C CA . SER A 1 83 ? 6.427 -1.630 -4.358 1.00 93.44 83 SER A CA 1
ATOM 626 C C . SER A 1 83 ? 7.075 -2.107 -3.048 1.00 93.44 83 SER A C 1
ATOM 628 O O . SER A 1 83 ? 6.481 -2.920 -2.334 1.00 93.44 83 SER A O 1
ATOM 630 N N . HIS A 1 84 ? 8.248 -1.580 -2.683 1.00 92.56 84 HIS A N 1
ATOM 631 C CA . HIS A 1 84 ? 8.882 -1.809 -1.381 1.00 92.56 84 HIS A CA 1
ATOM 632 C C . HIS A 1 84 ? 8.081 -1.294 -0.174 1.00 92.56 84 HIS A C 1
ATOM 634 O O . HIS A 1 84 ? 8.292 -1.800 0.926 1.00 92.56 84 HIS A O 1
ATOM 640 N N . GLY A 1 85 ? 7.112 -0.396 -0.362 1.00 96.56 85 GLY A N 1
ATOM 641 C CA . GLY A 1 85 ? 6.108 -0.065 0.651 1.00 96.56 85 GLY A CA 1
ATOM 642 C C . GLY A 1 85 ? 5.290 -1.282 1.093 1.00 96.56 85 GLY A C 1
ATOM 643 O O . GLY A 1 85 ? 4.955 -1.405 2.266 1.00 96.56 85 GLY A O 1
ATOM 644 N N . GLY A 1 86 ? 5.058 -2.254 0.203 1.00 97.00 86 GLY A N 1
ATOM 645 C CA . GLY A 1 86 ? 4.458 -3.533 0.595 1.00 97.00 86 GLY A CA 1
ATOM 646 C C . GLY A 1 86 ? 5.411 -4.434 1.382 1.00 97.00 86 GLY A C 1
ATOM 647 O O . GLY A 1 86 ? 4.975 -5.127 2.293 1.00 97.00 86 GLY A O 1
ATOM 648 N N . ASN A 1 87 ? 6.726 -4.391 1.124 1.00 95.38 87 ASN A N 1
ATOM 649 C CA . ASN A 1 87 ? 7.680 -5.090 1.996 1.00 95.38 87 ASN A CA 1
ATOM 650 C C . ASN A 1 87 ? 7.740 -4.448 3.386 1.00 95.38 87 ASN A C 1
ATOM 652 O O . ASN A 1 87 ? 7.841 -5.170 4.372 1.00 95.38 87 ASN A O 1
ATOM 656 N N . ILE A 1 88 ? 7.634 -3.118 3.471 1.00 97.75 88 ILE A N 1
ATOM 657 C CA . ILE A 1 88 ? 7.496 -2.405 4.746 1.00 97.75 88 ILE A CA 1
ATOM 658 C C . ILE A 1 88 ? 6.232 -2.875 5.470 1.00 97.75 88 ILE A C 1
ATOM 660 O O . ILE A 1 88 ? 6.317 -3.248 6.632 1.00 97.75 88 ILE A O 1
ATOM 664 N N . ALA A 1 89 ? 5.088 -2.952 4.788 1.00 98.38 89 ALA A N 1
ATOM 665 C CA . ALA A 1 89 ? 3.853 -3.463 5.381 1.00 98.38 89 ALA A CA 1
ATOM 666 C C . ALA A 1 89 ? 3.980 -4.927 5.860 1.00 98.38 89 ALA A C 1
ATOM 668 O O . ALA A 1 89 ? 3.501 -5.277 6.940 1.00 98.38 89 ALA A O 1
ATOM 669 N N . ASN A 1 90 ? 4.701 -5.773 5.116 1.00 97.62 90 ASN A N 1
ATOM 670 C CA . ASN A 1 90 ? 5.007 -7.135 5.554 1.00 97.62 90 ASN A CA 1
ATOM 671 C C . ASN A 1 90 ? 5.874 -7.141 6.821 1.00 97.62 90 ASN A C 1
ATOM 673 O O . ASN A 1 90 ? 5.578 -7.907 7.734 1.00 97.62 90 ASN A O 1
ATOM 677 N N . LEU A 1 91 ? 6.894 -6.282 6.919 1.00 97.88 91 LEU A N 1
ATOM 678 C CA . LEU A 1 91 ? 7.680 -6.129 8.150 1.00 97.88 91 LEU A CA 1
ATOM 679 C C . LEU A 1 91 ? 6.809 -5.646 9.312 1.00 97.88 91 LEU A C 1
ATOM 681 O O . LEU A 1 91 ? 6.885 -6.215 10.394 1.00 97.88 91 LEU A O 1
ATOM 685 N N . VAL A 1 92 ? 5.918 -4.675 9.084 1.00 98.62 92 VAL A N 1
ATOM 686 C CA . VAL A 1 92 ? 4.972 -4.216 10.113 1.00 98.62 92 VAL A CA 1
ATOM 687 C C . VAL A 1 92 ? 4.171 -5.395 10.653 1.00 98.62 92 VAL A C 1
ATOM 689 O O . VAL A 1 92 ? 4.125 -5.564 11.866 1.00 98.62 92 VAL A O 1
ATOM 692 N N . SER A 1 93 ? 3.642 -6.270 9.789 1.00 98.31 93 SER A N 1
ATOM 693 C CA . SER A 1 93 ? 2.898 -7.463 10.228 1.00 98.31 93 SER A CA 1
ATOM 694 C C . SER A 1 93 ? 3.713 -8.420 11.109 1.00 98.31 93 SER A C 1
ATOM 696 O O . SER A 1 93 ? 3.143 -9.133 11.929 1.00 98.31 93 SER A O 1
ATOM 698 N N . GLN A 1 94 ? 5.040 -8.448 10.960 1.00 97.31 94 GLN A N 1
ATOM 699 C CA . GLN A 1 94 ? 5.926 -9.259 11.799 1.00 97.31 94 GLN A CA 1
ATOM 700 C C . GLN A 1 94 ? 6.201 -8.607 13.161 1.00 97.31 94 GLN A C 1
ATOM 702 O O . GLN A 1 94 ? 6.518 -9.312 14.113 1.00 97.31 94 GLN A O 1
ATOM 707 N N . MET A 1 95 ? 6.111 -7.278 13.239 1.00 97.56 95 MET A N 1
ATOM 708 C CA . MET A 1 95 ? 6.586 -6.475 14.369 1.00 97.56 95 MET A CA 1
ATOM 709 C C . MET A 1 95 ? 5.460 -5.939 15.256 1.00 97.56 95 MET A C 1
ATOM 711 O O . MET A 1 95 ? 5.700 -5.629 16.420 1.00 97.56 95 MET A O 1
ATOM 715 N N . THR A 1 96 ? 4.249 -5.781 14.719 1.00 97.56 96 THR A N 1
ATOM 716 C CA . THR A 1 96 ? 3.106 -5.275 15.481 1.00 97.56 96 THR A CA 1
ATOM 717 C C . THR A 1 96 ? 2.363 -6.397 16.204 1.00 97.56 96 THR A C 1
ATOM 719 O O . THR A 1 96 ? 2.156 -7.490 15.673 1.00 97.56 96 THR A O 1
ATOM 722 N N . GLU A 1 97 ? 1.897 -6.099 17.415 1.00 95.94 97 GLU A N 1
ATOM 723 C CA . GLU A 1 97 ? 0.944 -6.947 18.132 1.00 95.94 97 GLU A CA 1
ATOM 724 C C . GLU A 1 97 ? -0.503 -6.704 17.672 1.00 95.94 97 GLU A C 1
ATOM 726 O O . GLU A 1 97 ? -1.356 -7.588 17.807 1.00 95.94 97 GLU A O 1
ATOM 731 N N . ARG A 1 98 ? -0.791 -5.531 17.089 1.00 96.75 98 ARG A N 1
ATOM 732 C CA . ARG A 1 98 ? -2.122 -5.185 16.583 1.00 96.75 98 ARG A CA 1
ATOM 733 C C . ARG A 1 98 ? -2.429 -6.003 15.332 1.00 96.75 98 ARG A C 1
ATOM 735 O O . ARG A 1 98 ? -1.633 -6.075 14.403 1.00 96.75 98 ARG A O 1
ATOM 742 N N . ARG A 1 99 ? -3.616 -6.605 15.280 1.00 97.69 99 ARG A N 1
ATOM 743 C CA . ARG A 1 99 ? -4.090 -7.263 14.060 1.00 97.69 99 ARG A CA 1
ATOM 744 C C . ARG A 1 99 ? -4.280 -6.220 12.956 1.00 97.69 99 ARG A C 1
ATOM 746 O O . ARG A 1 99 ? -4.932 -5.211 13.183 1.00 97.69 99 ARG A O 1
ATOM 753 N N . ILE A 1 100 ? -3.718 -6.490 11.783 1.00 98.62 100 ILE A N 1
ATOM 754 C CA . ILE A 1 100 ? -3.984 -5.767 10.541 1.00 98.62 100 ILE A CA 1
ATOM 755 C C . ILE A 1 100 ? -5.222 -6.412 9.923 1.00 98.62 100 ILE A C 1
ATOM 757 O O . ILE A 1 100 ? -5.172 -7.560 9.477 1.00 98.62 100 ILE A O 1
ATOM 761 N N . ASP A 1 101 ? -6.340 -5.704 9.919 1.00 98.44 101 ASP A N 1
ATOM 762 C CA . ASP A 1 101 ? -7.600 -6.193 9.366 1.00 98.44 101 ASP A CA 1
ATOM 763 C C . ASP A 1 101 ? -7.483 -6.383 7.853 1.00 98.44 101 ASP A C 1
ATOM 765 O O . ASP A 1 101 ? -7.760 -7.478 7.358 1.00 98.44 101 ASP A O 1
ATOM 769 N N . THR A 1 102 ? -6.942 -5.381 7.149 1.00 98.69 102 THR 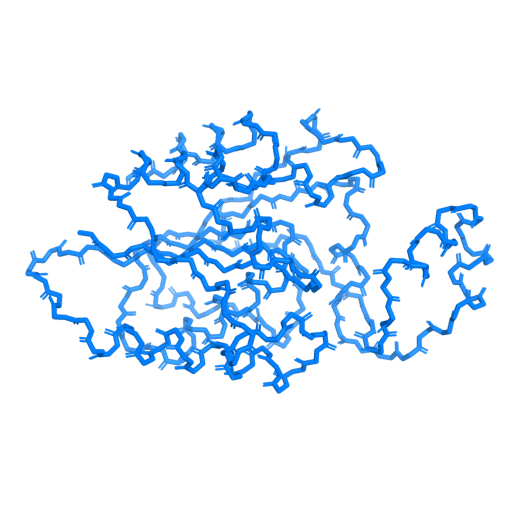A N 1
ATOM 770 C CA . THR A 1 102 ? -6.689 -5.450 5.703 1.00 98.69 102 THR A CA 1
ATOM 771 C C . THR A 1 102 ? -5.263 -5.036 5.354 1.00 98.69 102 THR A C 1
ATOM 773 O O . THR A 1 102 ? -4.846 -3.904 5.587 1.00 98.69 102 THR A O 1
ATOM 776 N N . LEU A 1 103 ? -4.519 -5.941 4.722 1.00 98.75 103 LEU A N 1
ATOM 777 C CA . LEU A 1 103 ? -3.259 -5.652 4.047 1.00 98.75 103 LEU A CA 1
ATOM 778 C C . LEU A 1 103 ? -3.486 -5.626 2.533 1.00 98.75 103 LEU A C 1
ATOM 780 O O . LEU A 1 103 ? -3.949 -6.610 1.951 1.00 98.75 103 LEU A O 1
ATOM 784 N N . VAL A 1 104 ? -3.100 -4.535 1.879 1.00 98.69 104 VAL A N 1
ATOM 785 C CA . VAL A 1 104 ? -3.081 -4.426 0.420 1.00 98.69 104 VAL A CA 1
ATOM 786 C C . VAL A 1 104 ? -1.652 -4.214 -0.066 1.00 98.69 104 VAL A C 1
ATOM 788 O O . VAL A 1 104 ? -0.998 -3.251 0.328 1.00 98.69 104 VAL A O 1
ATOM 791 N N . THR A 1 105 ? -1.170 -5.070 -0.964 1.00 97.94 105 THR A N 1
ATOM 792 C CA . THR A 1 105 ? 0.133 -4.899 -1.625 1.00 97.94 105 THR A CA 1
ATOM 793 C C . THR A 1 105 ? -0.039 -4.662 -3.118 1.00 97.94 105 THR A C 1
ATOM 795 O O . TH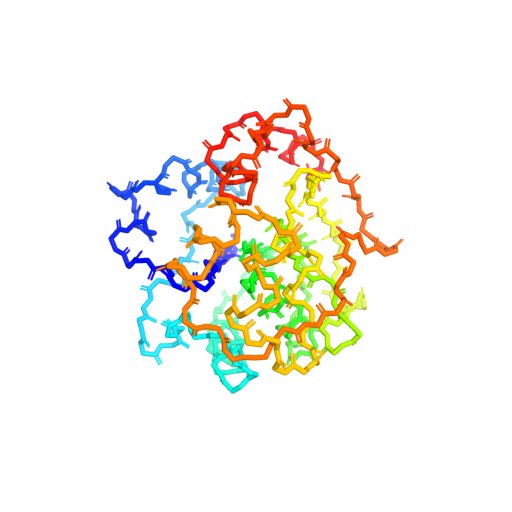R A 1 105 ? -0.749 -5.401 -3.797 1.00 97.94 105 THR A O 1
ATOM 798 N N . LEU A 1 106 ? 0.633 -3.643 -3.653 1.00 97.06 106 LEU A N 1
ATOM 799 C CA . LEU A 1 106 ? 0.566 -3.245 -5.060 1.00 97.06 106 LEU A CA 1
ATOM 800 C C . LEU A 1 106 ? 1.958 -3.324 -5.669 1.00 97.06 106 LEU A C 1
ATOM 802 O O . LEU A 1 106 ? 2.842 -2.554 -5.299 1.00 97.06 106 LEU A O 1
ATOM 806 N N . GLY A 1 107 ? 2.185 -4.231 -6.614 1.00 92.38 107 GLY A N 1
ATOM 807 C CA . GLY A 1 107 ? 3.469 -4.274 -7.317 1.00 92.38 107 GLY A CA 1
ATOM 808 C C . GLY A 1 107 ? 4.636 -4.637 -6.397 1.00 92.38 107 GLY A C 1
ATOM 809 O O . GLY A 1 107 ? 5.780 -4.296 -6.679 1.00 92.38 107 GLY A O 1
ATOM 810 N N . THR A 1 108 ? 4.373 -5.293 -5.269 1.00 92.69 108 THR A N 1
ATOM 811 C CA . THR A 1 108 ? 5.406 -5.620 -4.286 1.00 92.69 108 THR A CA 1
ATOM 812 C C . THR A 1 108 ? 6.245 -6.802 -4.767 1.00 92.69 108 THR A C 1
ATOM 814 O O . THR A 1 108 ? 5.671 -7.820 -5.169 1.00 92.69 108 THR A O 1
ATOM 817 N N . PRO A 1 109 ? 7.587 -6.702 -4.763 1.00 83.94 109 PRO A N 1
ATOM 818 C CA . PRO A 1 109 ? 8.444 -7.851 -5.017 1.00 83.94 109 PRO A CA 1
ATOM 819 C C . PRO A 1 109 ? 8.346 -8.823 -3.835 1.00 83.94 109 PRO A C 1
ATOM 821 O O . PRO A 1 109 ? 8.607 -8.459 -2.684 1.00 83.94 109 PRO A O 1
ATOM 824 N N . THR A 1 110 ? 7.963 -10.073 -4.099 1.00 78.44 110 THR A N 1
ATOM 825 C CA . THR A 1 110 ? 7.850 -11.091 -3.047 1.00 78.44 110 THR A CA 1
ATOM 826 C C . THR A 1 110 ? 9.175 -11.851 -2.933 1.00 78.44 110 THR A C 1
ATOM 828 O O . THR A 1 110 ? 9.455 -12.720 -3.759 1.00 78.44 110 THR A O 1
ATOM 831 N N . SER A 1 111 ? 10.008 -11.541 -1.939 1.00 72.62 111 SER A N 1
ATOM 832 C CA . SER A 1 111 ? 11.210 -12.326 -1.608 1.00 72.62 111 SER A CA 1
ATOM 833 C C . SER A 1 111 ? 11.004 -13.125 -0.317 1.00 72.62 111 SER A C 1
ATOM 835 O O . SER A 1 111 ? 10.091 -12.835 0.463 1.00 72.62 111 SER A O 1
ATOM 837 N N . GLY A 1 112 ? 11.833 -14.148 -0.090 1.00 70.06 112 GLY A N 1
ATOM 838 C CA . GLY A 1 112 ? 11.798 -14.933 1.152 1.00 70.06 112 GLY A CA 1
ATOM 839 C C . GLY A 1 112 ? 12.007 -14.076 2.407 1.00 70.06 112 GLY A C 1
ATOM 840 O O . GLY A 1 112 ? 11.382 -14.336 3.429 1.00 70.06 112 GLY A O 1
ATOM 841 N N . ASP A 1 113 ? 12.789 -13.002 2.294 1.00 72.88 113 ASP A N 1
ATOM 842 C CA . ASP A 1 113 ? 13.154 -12.130 3.419 1.00 72.88 113 ASP A CA 1
ATOM 843 C C . ASP A 1 113 ? 12.009 -11.214 3.892 1.00 72.88 113 ASP A C 1
ATOM 845 O O . ASP A 1 113 ? 12.060 -10.676 4.994 1.00 72.88 113 ASP A O 1
ATOM 849 N N . TYR A 1 114 ? 10.960 -11.032 3.080 1.00 83.75 114 TYR A N 1
ATOM 850 C CA . TYR A 1 114 ? 9.842 -10.121 3.367 1.00 83.75 114 TYR A CA 1
ATOM 851 C C . TYR A 1 114 ? 8.485 -10.830 3.321 1.00 83.75 114 TYR A C 1
ATOM 853 O O . TYR A 1 114 ? 7.526 -10.313 2.738 1.00 83.75 114 TYR A O 1
ATOM 861 N N . GLN A 1 115 ? 8.387 -12.028 3.901 1.00 91.12 115 GLN A N 1
ATOM 862 C CA . GLN A 1 115 ? 7.106 -12.732 4.006 1.00 91.12 115 GLN A CA 1
ATOM 863 C C . GLN A 1 115 ? 6.209 -12.104 5.085 1.00 91.12 115 GLN A C 1
ATOM 865 O O . GLN A 1 115 ? 6.673 -11.874 6.200 1.00 91.12 115 GLN A O 1
ATOM 870 N N . PRO A 1 116 ? 4.929 -11.827 4.795 1.00 94.62 116 PRO A N 1
ATOM 871 C CA . PRO A 1 116 ? 4.008 -11.311 5.800 1.00 94.62 116 PRO A CA 1
ATOM 872 C C . PRO A 1 116 ? 3.705 -12.361 6.878 1.00 94.62 116 PRO A C 1
ATOM 874 O O . PRO A 1 116 ? 3.615 -13.560 6.595 1.00 94.62 116 PRO A O 1
ATOM 877 N N . ASN A 1 117 ? 3.484 -11.900 8.108 1.00 96.12 117 ASN A N 1
ATOM 878 C CA . ASN A 1 117 ? 2.985 -12.732 9.193 1.00 96.12 117 ASN A CA 1
ATOM 879 C C . ASN A 1 117 ? 1.454 -12.819 9.120 1.00 96.12 117 ASN A C 1
ATOM 881 O O . ASN A 1 117 ? 0.733 -11.934 9.580 1.00 96.12 117 ASN A O 1
ATOM 885 N N . TYR A 1 118 ? 0.956 -13.911 8.545 1.00 96.31 118 TYR A N 1
ATOM 886 C CA . TYR A 1 118 ? -0.481 -14.112 8.346 1.00 96.31 118 TYR A CA 1
ATOM 887 C C . TYR A 1 118 ? -1.282 -14.316 9.631 1.00 96.31 118 TYR A C 1
ATOM 889 O O . TYR A 1 118 ? -2.496 -14.147 9.594 1.00 96.31 118 TYR A O 1
ATOM 897 N N . ASP A 1 119 ? -0.644 -14.608 10.764 1.00 96.75 119 ASP A N 1
ATOM 898 C CA . ASP A 1 119 ? -1.360 -14.694 12.041 1.00 96.75 119 ASP A CA 1
ATOM 899 C C . ASP A 1 119 ? -1.814 -13.300 12.513 1.00 96.75 119 ASP A C 1
ATOM 901 O O . ASP A 1 119 ? -2.794 -13.163 13.249 1.00 96.75 119 ASP A O 1
ATOM 905 N N . ARG A 1 120 ? -1.153 -12.242 12.021 1.00 97.25 120 ARG A N 1
ATOM 906 C CA . ARG A 1 120 ? -1.500 -10.839 12.281 1.00 97.25 120 ARG A CA 1
ATOM 907 C C . ARG A 1 120 ? -2.370 -10.210 11.203 1.00 97.25 120 ARG A C 1
ATOM 909 O O . ARG A 1 120 ? -2.769 -9.068 11.384 1.00 97.25 120 ARG A O 1
ATOM 916 N N . ILE A 1 121 ? -2.688 -10.915 10.118 1.00 98.31 121 ILE A N 1
ATOM 917 C CA . ILE A 1 121 ? -3.419 -10.345 8.980 1.00 98.31 121 ILE A CA 1
ATOM 918 C C . ILE A 1 121 ? -4.791 -11.007 8.852 1.00 98.31 121 ILE A C 1
ATOM 920 O O . ILE A 1 121 ? -4.901 -12.232 8.819 1.00 98.31 121 ILE A O 1
ATOM 924 N N . GLY A 1 122 ? -5.847 -10.199 8.769 1.00 97.88 122 GLY A N 1
ATOM 925 C CA . GLY A 1 122 ? -7.197 -10.669 8.472 1.00 97.88 122 GLY A CA 1
ATOM 926 C C . GLY A 1 122 ? -7.375 -11.003 7.006 1.00 97.88 122 GLY A C 1
ATOM 927 O O . GLY A 1 122 ? -7.559 -12.166 6.645 1.00 97.88 122 GLY A O 1
ATOM 928 N N . GLN A 1 123 ? -7.274 -9.986 6.165 1.00 98.06 123 GLN A N 1
ATOM 929 C CA . GLN A 1 123 ? -7.353 -10.109 4.725 1.00 98.06 123 GLN A CA 1
ATOM 930 C C . GLN A 1 123 ? -6.070 -9.589 4.087 1.00 98.06 123 GLN A C 1
ATOM 932 O O . GLN A 1 123 ? -5.578 -8.523 4.437 1.00 98.06 123 GLN A O 1
ATOM 937 N N . HIS A 1 124 ? -5.544 -10.327 3.109 1.00 98.12 124 HIS A N 1
ATOM 938 C CA . HIS A 1 124 ? -4.454 -9.853 2.263 1.00 98.12 124 HIS A CA 1
ATOM 939 C C . HIS A 1 124 ? -4.915 -9.819 0.804 1.00 98.12 124 HIS A C 1
ATOM 941 O O . HIS A 1 124 ? -5.217 -10.865 0.222 1.00 98.12 124 HIS A O 1
ATOM 947 N N . VAL A 1 125 ? -4.960 -8.633 0.200 1.00 98.25 125 VAL A N 1
ATOM 948 C CA . VAL A 1 125 ? -5.191 -8.441 -1.237 1.00 98.25 125 VAL A CA 1
ATOM 949 C C . VAL A 1 125 ? -3.876 -8.034 -1.894 1.00 98.25 125 VAL A C 1
ATOM 951 O O . VAL A 1 125 ? -3.272 -7.038 -1.520 1.00 98.25 125 VAL A O 1
ATOM 954 N N . ASN A 1 126 ? -3.427 -8.792 -2.891 1.00 97.00 126 ASN A N 1
ATOM 955 C CA . ASN A 1 126 ? -2.194 -8.484 -3.615 1.00 97.00 126 ASN A CA 1
ATOM 956 C C . ASN A 1 126 ? -2.508 -8.207 -5.082 1.00 97.00 126 ASN A C 1
ATOM 958 O O . ASN A 1 126 ? -3.014 -9.093 -5.767 1.00 97.00 126 ASN A O 1
ATOM 962 N N . ALA A 1 127 ? -2.177 -7.023 -5.583 1.00 96.75 127 ALA A N 1
ATOM 963 C CA . ALA A 1 127 ? -2.272 -6.692 -6.996 1.00 96.75 127 ALA A CA 1
ATOM 964 C C . ALA A 1 127 ? -0.896 -6.757 -7.663 1.00 96.75 127 ALA A C 1
ATOM 966 O O . ALA A 1 127 ? 0.071 -6.131 -7.222 1.00 96.75 127 ALA A O 1
ATOM 967 N N . TYR A 1 128 ? -0.818 -7.498 -8.764 1.00 94.50 128 TYR A N 1
ATOM 968 C CA . TYR A 1 128 ? 0.407 -7.678 -9.535 1.00 94.50 128 TYR A CA 1
ATOM 969 C C . TYR A 1 128 ? 0.145 -7.549 -11.034 1.00 94.50 128 TYR A C 1
ATOM 971 O O . TYR A 1 128 ? -0.986 -7.691 -11.500 1.00 94.50 128 TYR A O 1
ATOM 979 N N . SER A 1 129 ? 1.209 -7.334 -11.808 1.00 92.00 129 SER A N 1
ATOM 980 C CA . SER A 1 129 ? 1.149 -7.372 -13.269 1.00 92.00 129 SER A CA 1
ATOM 981 C C . SER A 1 129 ? 2.262 -8.245 -13.838 1.00 92.00 129 SER A C 1
ATOM 983 O O . SER A 1 129 ? 3.417 -8.173 -13.425 1.00 92.00 129 SER A O 1
ATOM 985 N N . ASN A 1 130 ? 1.941 -9.049 -14.850 1.00 87.12 130 ASN A N 1
ATOM 986 C CA . ASN A 1 130 ? 2.939 -9.807 -15.605 1.00 87.12 130 ASN A CA 1
ATOM 987 C C . ASN A 1 130 ? 3.844 -8.894 -16.451 1.00 87.12 130 ASN A C 1
ATOM 989 O O . ASN A 1 130 ? 4.926 -9.322 -16.849 1.00 87.12 130 ASN A O 1
ATOM 993 N N . LYS A 1 131 ? 3.417 -7.646 -16.700 1.00 85.12 131 LYS A N 1
ATOM 994 C CA . LYS A 1 131 ? 4.211 -6.594 -17.355 1.00 85.12 131 LYS A CA 1
ATOM 995 C C . LYS A 1 131 ? 5.121 -5.852 -16.369 1.00 85.12 131 LYS A C 1
ATOM 997 O O . LYS A 1 131 ? 6.019 -5.134 -16.793 1.00 85.12 131 LYS A O 1
ATOM 1002 N N . ASP A 1 132 ? 4.913 -6.027 -15.063 1.00 81.12 132 ASP A N 1
ATOM 1003 C CA . ASP A 1 132 ? 5.771 -5.442 -14.038 1.00 81.12 132 ASP A CA 1
ATOM 1004 C C . ASP A 1 132 ? 7.042 -6.284 -13.881 1.00 81.12 132 ASP A C 1
ATOM 1006 O O . ASP A 1 132 ? 7.059 -7.358 -13.265 1.00 81.12 132 ASP A O 1
ATOM 1010 N N . PHE A 1 133 ? 8.122 -5.811 -14.499 1.00 70.56 133 PHE A N 1
ATOM 1011 C CA . PHE A 1 133 ? 9.444 -6.414 -14.368 1.00 70.56 133 PHE A CA 1
ATOM 1012 C C . PHE A 1 133 ? 10.142 -6.018 -13.061 1.00 70.56 133 PHE A C 1
ATOM 1014 O O . PHE A 1 133 ? 10.962 -6.796 -12.577 1.00 70.56 133 PHE A O 1
ATOM 1021 N N . VAL A 1 134 ? 9.786 -4.884 -12.447 1.00 69.00 134 VAL A N 1
ATOM 1022 C CA . VAL A 1 134 ? 10.374 -4.434 -11.174 1.00 69.00 134 VAL A CA 1
ATOM 1023 C C . VAL A 1 134 ? 10.064 -5.442 -10.069 1.00 69.00 134 VAL A C 1
ATOM 1025 O O . VAL A 1 134 ? 10.975 -5.828 -9.344 1.00 69.00 134 VAL A O 1
ATOM 1028 N N . GLN A 1 135 ? 8.845 -5.990 -10.017 1.00 60.56 135 GLN A N 1
ATOM 1029 C CA . GLN A 1 135 ? 8.502 -7.062 -9.067 1.00 60.56 135 GLN A CA 1
ATOM 1030 C C . GLN A 1 135 ? 9.416 -8.295 -9.156 1.00 60.56 135 GLN A C 1
ATOM 1032 O O . GLN A 1 135 ? 9.691 -8.934 -8.143 1.00 60.56 135 GLN A O 1
ATOM 1037 N N . LYS A 1 136 ? 9.878 -8.648 -10.362 1.00 58.22 136 LYS A N 1
ATOM 1038 C CA . LYS A 1 136 ? 10.707 -9.843 -10.576 1.00 58.22 136 LYS A CA 1
ATOM 1039 C C . LYS A 1 136 ? 12.172 -9.610 -10.211 1.00 58.22 136 LYS A C 1
ATOM 1041 O O . LYS A 1 136 ? 12.843 -10.548 -9.794 1.00 58.22 136 LYS A O 1
ATOM 1046 N N . PHE A 1 137 ? 12.660 -8.386 -10.390 1.00 54.72 137 PHE A N 1
ATOM 1047 C CA . PHE A 1 137 ? 14.071 -8.051 -10.190 1.00 54.72 137 PHE A CA 1
ATOM 1048 C C . PHE A 1 137 ? 14.351 -7.356 -8.848 1.00 54.72 137 PHE A C 1
ATOM 1050 O O . PHE A 1 137 ? 15.491 -7.366 -8.403 1.00 54.72 137 PHE A O 1
ATOM 1057 N N . GLY A 1 138 ? 13.331 -6.835 -8.158 1.00 51.97 138 GLY A N 1
ATOM 1058 C CA . GLY A 1 138 ? 13.432 -6.174 -6.848 1.00 51.97 138 GLY A CA 1
ATOM 1059 C C . GLY A 1 138 ? 13.554 -7.099 -5.628 1.00 51.97 138 GLY A C 1
ATOM 1060 O O . GLY A 1 138 ? 13.472 -6.626 -4.499 1.00 51.97 138 GLY A O 1
ATOM 1061 N N . GLY A 1 139 ? 13.695 -8.417 -5.805 1.00 49.56 139 GLY A N 1
ATOM 1062 C CA . GLY A 1 139 ? 13.773 -9.370 -4.693 1.00 49.56 139 GLY A CA 1
ATOM 1063 C C . GLY A 1 139 ? 15.208 -9.598 -4.225 1.00 49.56 139 GLY A C 1
ATOM 1064 O O . GLY A 1 139 ? 15.784 -10.596 -4.608 1.00 49.56 139 GLY A O 1
ATOM 1065 N N . THR A 1 140 ? 15.793 -8.687 -3.449 1.00 47.31 140 THR A N 1
ATOM 1066 C CA . THR A 1 140 ? 17.152 -8.751 -2.853 1.00 47.31 140 THR A CA 1
ATOM 1067 C C . THR A 1 140 ? 17.912 -10.096 -2.923 1.00 47.31 140 THR A C 1
ATOM 1069 O O . THR A 1 140 ? 17.631 -11.002 -2.148 1.00 47.31 140 THR A O 1
ATOM 1072 N N . GLN A 1 141 ? 18.925 -10.183 -3.804 1.00 39.72 141 GLN A N 1
ATOM 1073 C CA . GLN A 1 141 ? 20.258 -10.791 -3.614 1.00 39.72 141 GLN A CA 1
ATOM 1074 C C . GLN A 1 141 ? 21.098 -10.672 -4.910 1.00 39.72 141 GLN A C 1
ATOM 1076 O O . GLN A 1 141 ? 20.799 -11.314 -5.920 1.00 39.72 141 GLN A O 1
ATOM 1081 N N . THR A 1 142 ? 22.174 -9.871 -4.809 1.00 39.38 142 THR A N 1
ATOM 1082 C CA . THR A 1 142 ? 23.322 -9.710 -5.735 1.00 39.38 142 THR A CA 1
ATOM 1083 C C . THR A 1 142 ? 23.303 -8.528 -6.725 1.00 39.38 142 THR A C 1
ATOM 1085 O O . THR A 1 142 ? 22.368 -8.283 -7.482 1.00 39.38 142 THR A O 1
ATOM 1088 N N . SER A 1 143 ? 24.409 -7.769 -6.722 1.00 41.16 143 SER A N 1
ATOM 1089 C CA . SER A 1 143 ? 24.674 -6.662 -7.641 1.00 41.16 143 SER A CA 1
ATOM 1090 C C . SER A 1 143 ? 24.767 -7.163 -9.081 1.00 41.16 143 SER A C 1
ATOM 1092 O O . SER A 1 143 ? 25.671 -7.904 -9.462 1.00 41.16 143 SER A O 1
ATOM 1094 N N . VAL A 1 144 ? 23.832 -6.715 -9.908 1.00 39.78 144 VAL A N 1
ATOM 1095 C CA . VAL A 1 144 ? 23.907 -6.891 -11.351 1.00 39.78 144 VAL A CA 1
ATOM 1096 C C . VAL A 1 144 ? 24.099 -5.505 -11.944 1.00 39.78 144 VAL A C 1
ATOM 1098 O O . VAL A 1 144 ? 23.195 -4.676 -11.930 1.00 39.78 144 VAL A O 1
ATOM 1101 N N . SER A 1 145 ? 25.331 -5.241 -12.377 1.00 43.81 145 SER A N 1
ATOM 1102 C CA . SER A 1 145 ? 25.771 -3.970 -12.953 1.00 43.81 145 SER A CA 1
ATOM 1103 C C . SER A 1 145 ? 24.907 -3.538 -14.148 1.00 43.81 145 SER A C 1
ATOM 1105 O O . SER A 1 145 ? 24.315 -4.372 -14.839 1.00 43.81 145 SER A O 1
ATOM 1107 N N . GLU A 1 146 ? 24.902 -2.230 -14.446 1.00 41.56 146 GLU A N 1
ATOM 1108 C CA . GLU A 1 146 ? 24.277 -1.604 -15.633 1.00 41.56 146 GLU A CA 1
ATOM 1109 C C . GLU A 1 146 ? 24.499 -2.384 -16.946 1.00 41.56 146 GLU A C 1
ATOM 1111 O O . GLU A 1 146 ? 23.673 -2.336 -17.859 1.00 41.56 146 GLU A O 1
ATOM 1116 N N . VAL A 1 147 ? 25.605 -3.129 -17.041 1.00 40.47 147 VAL A N 1
ATOM 1117 C CA . VAL A 1 147 ? 26.009 -3.922 -18.207 1.00 40.47 147 VAL A CA 1
ATOM 1118 C C . VAL A 1 147 ? 25.002 -5.029 -18.533 1.00 40.47 147 VAL A C 1
ATOM 1120 O O . VAL A 1 147 ? 24.628 -5.187 -19.694 1.00 40.47 147 VAL A O 1
ATOM 1123 N N . LEU A 1 148 ? 24.503 -5.764 -17.535 1.00 40.06 148 LEU A N 1
ATOM 1124 C CA . LEU A 1 148 ? 23.550 -6.858 -17.765 1.00 40.06 148 LEU A CA 1
ATOM 1125 C C . LEU A 1 148 ? 22.146 -6.335 -18.092 1.00 40.06 148 LEU A C 1
ATOM 1127 O O . LEU A 1 148 ? 21.476 -6.897 -18.957 1.00 40.06 148 LEU A O 1
ATOM 1131 N N . GLY A 1 149 ? 21.737 -5.208 -17.499 1.00 42.56 149 GLY A N 1
ATOM 1132 C CA . GLY A 1 149 ? 20.499 -4.515 -17.868 1.00 42.56 149 GLY A CA 1
ATOM 1133 C C . GLY A 1 149 ? 20.500 -4.071 -19.335 1.00 42.56 149 GLY A C 1
ATOM 1134 O O . GLY A 1 149 ? 19.518 -4.270 -20.050 1.00 42.56 149 GLY A O 1
ATOM 1135 N N . ARG A 1 150 ? 21.632 -3.543 -19.819 1.00 36.81 150 ARG A N 1
ATOM 1136 C CA . ARG A 1 150 ? 21.795 -3.076 -21.205 1.00 36.81 150 ARG A CA 1
ATOM 1137 C C . ARG A 1 150 ? 21.831 -4.218 -22.227 1.00 36.81 150 ARG A C 1
ATOM 1139 O O . ARG A 1 150 ? 21.270 -4.069 -23.310 1.00 36.81 150 ARG A O 1
ATOM 1146 N N . VAL A 1 151 ? 22.455 -5.347 -21.881 1.00 39.00 151 VAL A N 1
ATOM 1147 C CA . VAL A 1 151 ? 22.582 -6.528 -22.758 1.00 39.00 151 VAL A CA 1
ATOM 1148 C C . VAL A 1 151 ? 21.292 -7.349 -22.813 1.00 39.00 151 VAL A C 1
ATOM 1150 O O . VAL A 1 151 ? 20.919 -7.812 -23.886 1.00 39.00 151 VAL A O 1
ATOM 1153 N N . ALA A 1 152 ? 20.577 -7.502 -21.695 1.00 42.62 152 ALA A N 1
ATOM 1154 C CA . ALA A 1 152 ? 19.368 -8.324 -21.651 1.00 42.62 152 ALA A CA 1
ATOM 1155 C C . ALA A 1 152 ? 18.105 -7.601 -22.159 1.00 42.62 152 ALA A C 1
ATOM 1157 O O . ALA A 1 152 ? 17.176 -8.261 -22.619 1.00 42.62 152 ALA A O 1
ATOM 1158 N N . PHE A 1 153 ? 18.051 -6.262 -22.091 1.00 43.47 153 PHE A N 1
ATOM 1159 C CA . PHE A 1 153 ? 16.799 -5.517 -22.295 1.00 43.47 153 PHE A CA 1
ATOM 1160 C C . PHE A 1 153 ? 16.909 -4.270 -23.192 1.00 43.47 153 PHE A C 1
ATOM 1162 O O . PHE A 1 153 ? 15.950 -3.502 -23.303 1.00 43.47 153 PHE A O 1
ATOM 1169 N N . GLY A 1 154 ? 18.054 -4.027 -23.839 1.00 45.59 154 GLY A N 1
ATOM 1170 C CA . GLY A 1 1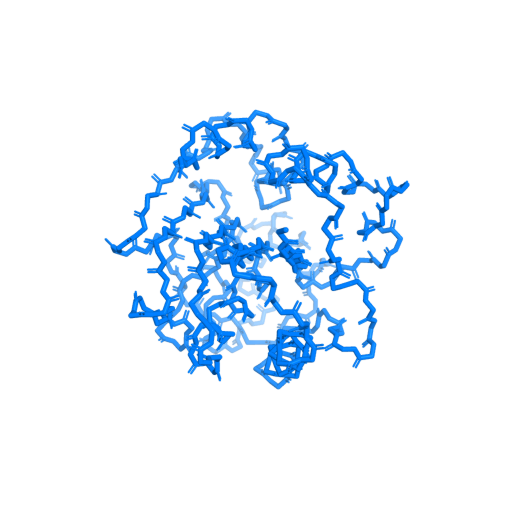54 ? 18.224 -2.919 -24.787 1.00 45.59 154 GLY A CA 1
ATOM 1171 C C . GLY A 1 154 ? 17.838 -1.552 -24.198 1.00 45.59 154 GLY A C 1
ATOM 1172 O O . GLY A 1 154 ? 18.311 -1.160 -23.130 1.00 45.59 154 GLY A O 1
ATOM 1173 N N . ASN A 1 155 ? 16.950 -0.814 -24.873 1.00 39.94 155 ASN A N 1
ATOM 1174 C CA . ASN A 1 155 ? 16.494 0.513 -24.429 1.00 39.94 155 ASN A CA 1
ATOM 1175 C C . ASN A 1 155 ? 15.732 0.494 -23.086 1.00 39.94 155 ASN A C 1
ATOM 1177 O O . ASN A 1 155 ? 15.772 1.483 -22.355 1.00 39.94 155 ASN A O 1
ATOM 1181 N N . PHE A 1 156 ? 15.095 -0.627 -22.724 1.00 45.81 156 PHE A N 1
ATOM 1182 C CA . PHE A 1 156 ? 14.406 -0.805 -21.439 1.00 45.81 156 PHE A CA 1
ATOM 1183 C C . PHE A 1 156 ? 15.401 -0.941 -20.276 1.00 45.81 156 PHE A C 1
ATOM 1185 O O . PHE A 1 156 ? 15.181 -0.389 -19.202 1.00 45.81 156 PHE A O 1
ATOM 1192 N N . GLY A 1 157 ? 16.555 -1.568 -20.523 1.00 47.72 157 GLY A N 1
ATOM 1193 C CA . GLY A 1 157 ? 17.664 -1.633 -19.569 1.00 47.72 157 GLY A CA 1
ATOM 1194 C C . GLY A 1 157 ? 18.265 -0.269 -19.238 1.00 47.72 157 GLY A C 1
ATOM 1195 O O . GLY A 1 157 ? 18.631 -0.011 -18.096 1.00 47.72 157 GLY A O 1
ATOM 1196 N N . ARG A 1 158 ? 18.308 0.637 -20.224 1.00 45.84 158 ARG A N 1
ATOM 1197 C CA . ARG A 1 158 ? 18.738 2.030 -20.030 1.00 45.84 158 ARG A CA 1
ATOM 1198 C C . ARG A 1 158 ? 17.727 2.836 -19.209 1.00 45.84 158 ARG A C 1
ATOM 1200 O O . ARG A 1 158 ? 18.136 3.674 -18.419 1.00 45.84 158 ARG A O 1
ATOM 1207 N N . TRP A 1 159 ? 16.429 2.578 -19.377 1.00 46.97 159 TRP A N 1
ATOM 1208 C CA . TRP A 1 159 ? 15.373 3.193 -18.565 1.00 46.97 159 TRP A CA 1
ATOM 1209 C C . TRP A 1 159 ? 15.399 2.690 -17.112 1.00 46.97 159 TRP A C 1
ATOM 1211 O O . TRP A 1 159 ? 15.383 3.509 -16.197 1.00 46.97 159 TRP A O 1
ATOM 1221 N N . LEU A 1 160 ? 15.534 1.373 -16.904 1.00 45.09 160 LEU A N 1
ATOM 1222 C CA . LEU A 1 160 ? 15.738 0.766 -15.581 1.00 45.09 160 LEU A CA 1
ATOM 1223 C C . LEU A 1 160 ? 16.995 1.324 -14.901 1.00 45.09 160 LEU A C 1
ATOM 1225 O O . LEU A 1 160 ? 16.909 1.769 -13.766 1.00 45.09 160 LEU A O 1
ATOM 1229 N N . GLY A 1 161 ? 18.132 1.371 -15.601 1.00 43.16 161 GLY A N 1
ATOM 1230 C CA . GLY A 1 1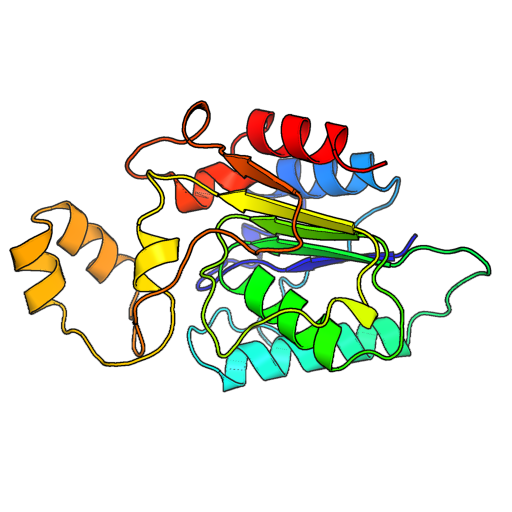61 ? 19.383 1.904 -15.049 1.00 43.16 161 GLY A CA 1
ATOM 1231 C C . GLY A 1 161 ? 19.345 3.407 -14.750 1.00 43.16 161 GLY A C 1
ATOM 1232 O O . GLY A 1 161 ? 19.915 3.846 -13.762 1.00 43.16 161 GLY A O 1
ATOM 1233 N N . ALA A 1 162 ? 18.641 4.208 -15.559 1.00 44.56 162 ALA A N 1
ATOM 1234 C CA . ALA A 1 162 ? 18.575 5.660 -15.370 1.00 44.56 162 ALA A CA 1
ATOM 1235 C C . ALA A 1 162 ? 17.597 6.106 -14.270 1.00 44.56 162 ALA A C 1
ATOM 1237 O O . ALA A 1 162 ? 17.780 7.180 -13.701 1.00 44.56 162 ALA A O 1
ATOM 1238 N N . LYS A 1 163 ? 16.544 5.327 -13.979 1.00 41.31 163 LYS A N 1
ATOM 1239 C CA . LYS A 1 163 ? 15.557 5.680 -12.942 1.00 41.31 163 LYS A CA 1
ATOM 1240 C C . LYS A 1 163 ? 15.884 5.134 -11.558 1.00 41.31 163 LYS A C 1
ATOM 1242 O O . LYS A 1 163 ? 15.233 5.513 -10.588 1.00 41.31 163 LYS A O 1
ATOM 1247 N N . LEU A 1 164 ? 16.832 4.217 -11.469 1.00 44.38 164 LEU A N 1
ATOM 1248 C CA . LEU A 1 164 ? 17.051 3.430 -10.279 1.00 44.38 164 LEU A CA 1
ATOM 1249 C C . LEU A 1 164 ? 18.582 3.325 -10.102 1.00 44.38 164 LEU A C 1
ATOM 1251 O O . LEU A 1 164 ? 19.254 2.551 -10.773 1.00 44.38 164 LEU A O 1
ATOM 1255 N N . SER A 1 165 ? 19.159 4.102 -9.189 1.00 34.81 165 SER A N 1
ATOM 1256 C CA . SER A 1 165 ? 20.531 3.890 -8.699 1.00 34.81 165 SER A CA 1
ATOM 1257 C C . SER A 1 165 ? 20.534 2.726 -7.692 1.00 34.81 165 SER A C 1
ATOM 1259 O O . SER A 1 165 ? 20.516 2.938 -6.484 1.00 34.81 165 SER A O 1
ATOM 1261 N N . ILE A 1 166 ? 20.462 1.492 -8.193 1.00 42.47 166 ILE A N 1
ATOM 1262 C CA . ILE A 1 166 ? 20.023 0.263 -7.481 1.00 42.47 166 ILE A CA 1
ATOM 1263 C C . ILE A 1 166 ? 21.227 -0.584 -7.100 1.00 42.47 166 ILE A C 1
ATOM 1265 O O . ILE A 1 166 ? 21.845 -1.243 -7.937 1.00 42.47 166 ILE A O 1
ATOM 1269 N N . GLY A 1 167 ? 21.545 -0.590 -5.812 1.00 35.91 167 GLY A N 1
ATOM 1270 C CA . GLY A 1 167 ? 22.308 -1.661 -5.194 1.00 35.91 167 GLY A CA 1
ATOM 1271 C C . GLY A 1 167 ? 21.328 -2.628 -4.538 1.00 35.91 167 GLY A C 1
ATOM 1272 O O . GLY A 1 167 ? 20.540 -2.187 -3.718 1.00 35.91 167 GLY A O 1
ATOM 1273 N N . GLN A 1 168 ? 21.455 -3.927 -4.841 1.00 39.94 168 GLN A N 1
ATOM 1274 C CA . GLN A 1 168 ? 20.730 -5.076 -4.254 1.00 39.94 168 GLN A CA 1
ATOM 1275 C C . GLN A 1 168 ? 19.450 -5.545 -4.980 1.00 39.94 168 GLN A C 1
ATOM 1277 O O . GLN A 1 168 ? 18.369 -5.594 -4.406 1.00 39.94 168 GLN A O 1
ATOM 1282 N N . PHE A 1 169 ? 19.592 -6.028 -6.214 1.00 43.34 169 PHE A N 1
ATOM 1283 C CA . PHE A 1 169 ? 18.538 -6.798 -6.885 1.00 43.34 169 PHE A CA 1
ATOM 1284 C C . PHE A 1 169 ? 18.638 -8.294 -6.633 1.00 43.34 169 PHE A C 1
ATOM 1286 O O . PHE A 1 169 ? 19.711 -8.765 -6.307 1.00 43.34 169 PHE A O 1
ATOM 1293 N N . GLY A 1 170 ? 17.546 -9.038 -6.815 1.00 40.41 170 GLY A N 1
ATOM 1294 C CA . GLY A 1 170 ? 17.515 -10.505 -6.879 1.00 40.41 170 GLY A CA 1
ATOM 1295 C C . GLY A 1 170 ? 16.145 -11.013 -7.356 1.00 40.41 170 GLY A C 1
ATOM 1296 O O . GLY A 1 170 ? 15.270 -10.224 -7.721 1.00 40.41 170 GLY A O 1
ATOM 1297 N N 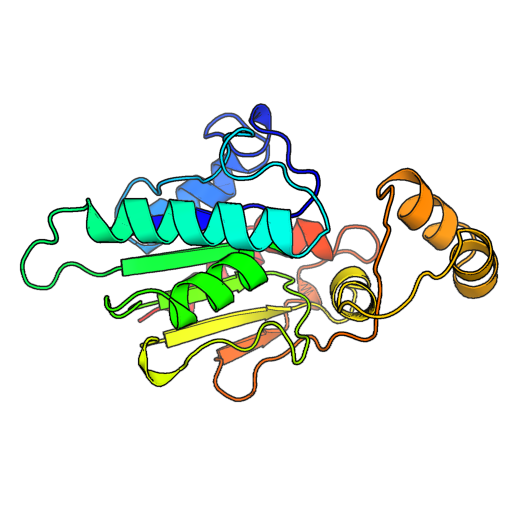. TRP A 1 171 ? 15.955 -12.334 -7.415 1.00 47.28 171 TRP A N 1
ATOM 1298 C CA . TRP A 1 171 ? 14.772 -12.946 -8.032 1.00 47.28 171 TRP A CA 1
ATOM 1299 C C . TRP A 1 171 ? 13.570 -12.930 -7.074 1.00 47.28 171 TRP A C 1
ATOM 1301 O O . TRP A 1 171 ? 13.449 -13.780 -6.196 1.00 47.28 171 TRP A O 1
ATOM 1311 N N . GLY A 1 172 ? 12.662 -11.971 -7.265 1.00 58.09 172 GLY A N 1
ATOM 1312 C CA . GLY A 1 172 ? 11.382 -11.881 -6.559 1.00 58.09 172 GLY A CA 1
ATOM 1313 C C . GLY A 1 172 ? 10.235 -12.575 -7.303 1.00 58.09 172 GLY A C 1
ATOM 1314 O O . GLY A 1 172 ? 10.214 -12.664 -8.534 1.00 58.09 172 GLY A O 1
ATOM 1315 N N . GLY A 1 173 ? 9.252 -13.065 -6.550 1.00 71.81 173 GLY A N 1
ATOM 1316 C CA . GLY A 1 173 ? 7.937 -13.456 -7.062 1.00 71.81 173 GLY A CA 1
ATOM 1317 C C . GLY A 1 173 ? 6.959 -12.273 -7.136 1.00 71.81 173 GLY A C 1
ATOM 1318 O O . GLY A 1 173 ? 7.288 -11.141 -6.782 1.00 71.81 173 GLY A O 1
ATOM 1319 N N . ARG A 1 174 ? 5.736 -12.543 -7.612 1.00 80.56 174 ARG A N 1
ATOM 1320 C CA . ARG A 1 174 ? 4.653 -11.545 -7.771 1.00 80.56 174 ARG A CA 1
ATOM 1321 C C . ARG A 1 174 ? 3.428 -11.810 -6.903 1.00 80.56 174 ARG A C 1
ATOM 1323 O O . ARG A 1 174 ? 2.509 -10.998 -6.874 1.00 80.56 174 ARG A O 1
ATOM 1330 N N . GLN A 1 175 ? 3.371 -12.981 -6.283 1.00 88.38 175 GLN A N 1
ATOM 1331 C CA . GLN A 1 175 ? 2.176 -13.508 -5.642 1.00 88.38 175 GLN A CA 1
ATOM 1332 C C . GLN A 1 175 ? 2.510 -13.984 -4.240 1.00 88.38 175 GLN A C 1
ATOM 1334 O O . GLN A 1 175 ? 3.601 -14.502 -4.000 1.00 88.38 175 GLN A O 1
ATOM 1339 N N . TYR A 1 176 ? 1.531 -13.880 -3.349 1.00 89.00 176 TYR A N 1
ATOM 1340 C CA . TYR A 1 176 ? 1.601 -14.492 -2.031 1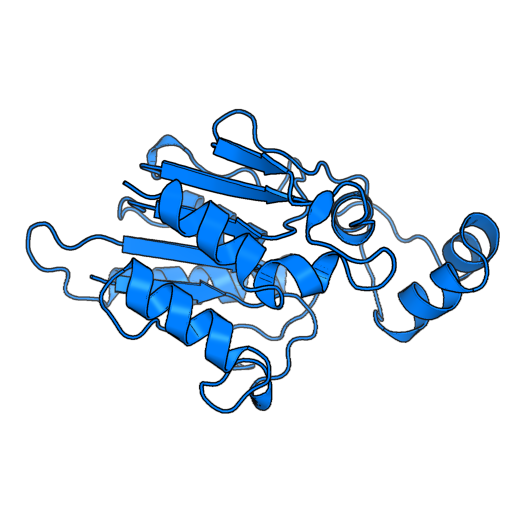.00 89.00 176 TYR A CA 1
ATOM 1341 C C . TYR A 1 176 ? 0.610 -15.648 -1.931 1.00 89.00 176 TYR A C 1
ATOM 1343 O O . TYR A 1 176 ? -0.539 -15.523 -2.347 1.00 89.00 176 TYR A O 1
ATOM 1351 N N . SER A 1 177 ? 1.026 -16.768 -1.343 1.00 89.12 177 SER A N 1
ATOM 1352 C CA . SER A 1 177 ? 0.221 -17.998 -1.293 1.00 89.12 177 SER A CA 1
ATOM 1353 C C . SER A 1 177 ? -1.095 -17.866 -0.519 1.00 89.12 177 SER A C 1
ATOM 1355 O O . SER A 1 177 ? -2.057 -18.550 -0.851 1.00 89.12 177 SER A O 1
ATOM 1357 N N . LYS A 1 178 ? -1.153 -16.986 0.489 1.00 91.31 178 LYS A N 1
ATOM 1358 C CA . LYS A 1 178 ? -2.342 -16.748 1.326 1.00 91.31 178 LYS A CA 1
ATOM 1359 C C . LYS A 1 178 ? -3.059 -15.421 1.018 1.00 91.31 178 LYS A C 1
ATOM 1361 O O . LYS A 1 178 ? -3.930 -15.014 1.777 1.00 91.31 178 LYS A O 1
ATOM 1366 N N . ALA A 1 179 ? -2.706 -14.745 -0.078 1.00 94.25 179 ALA A N 1
ATOM 1367 C CA . ALA A 1 179 ? -3.383 -13.521 -0.509 1.00 94.25 179 ALA A CA 1
ATOM 1368 C C . ALA A 1 179 ? -4.442 -13.791 -1.589 1.00 94.25 179 ALA A C 1
ATOM 1370 O O . ALA A 1 179 ? -4.298 -14.689 -2.422 1.00 94.25 179 ALA A O 1
ATOM 1371 N N . SER A 1 180 ? -5.463 -12.935 -1.652 1.00 95.94 180 SER A N 1
ATOM 1372 C CA . SER A 1 180 ? -6.302 -12.776 -2.841 1.00 95.94 180 SER A CA 1
ATOM 1373 C C . SER A 1 180 ? -5.493 -12.055 -3.924 1.00 95.94 180 SER A C 1
ATOM 1375 O O . SER A 1 180 ? -5.468 -10.825 -3.983 1.00 95.94 180 SER A O 1
ATOM 1377 N N . ASN A 1 181 ? -4.819 -12.824 -4.780 1.00 94.12 181 ASN A N 1
ATOM 1378 C CA . ASN A 1 181 ? -3.979 -12.289 -5.851 1.00 94.12 181 ASN A CA 1
ATOM 1379 C C . ASN A 1 181 ? -4.823 -11.792 -7.042 1.00 94.12 181 ASN A C 1
ATOM 1381 O O . ASN A 1 181 ? -5.425 -12.587 -7.766 1.00 94.12 181 ASN A O 1
ATOM 1385 N N . TYR A 1 182 ? -4.825 -10.482 -7.278 1.00 95.12 182 TYR A N 1
ATOM 1386 C CA . TYR A 1 182 ? -5.428 -9.815 -8.427 1.00 95.12 182 TYR A CA 1
ATOM 1387 C C . TYR A 1 182 ? -4.396 -9.590 -9.541 1.00 95.12 182 TYR A C 1
ATOM 1389 O O . TYR A 1 182 ? -3.377 -8.928 -9.348 1.00 95.12 182 TYR A O 1
ATOM 1397 N N . ASN A 1 183 ? -4.673 -10.136 -10.725 1.00 95.12 183 ASN A N 1
ATOM 1398 C CA . ASN A 1 183 ? -3.847 -9.933 -11.910 1.00 95.12 183 ASN A CA 1
ATOM 1399 C C . ASN A 1 183 ? -4.310 -8.691 -12.689 1.00 95.12 183 ASN A C 1
ATOM 1401 O O . ASN A 1 183 ? -5.208 -8.780 -13.522 1.00 95.12 183 ASN A O 1
ATOM 1405 N N . ALA A 1 184 ? -3.633 -7.567 -12.481 1.00 95.94 184 ALA A N 1
ATOM 1406 C CA . ALA A 1 184 ? -3.895 -6.285 -13.133 1.00 95.94 184 ALA A CA 1
ATOM 1407 C C . ALA A 1 184 ? -3.176 -6.130 -14.491 1.00 95.94 184 ALA A C 1
ATOM 1409 O O . ALA A 1 184 ? -2.976 -5.021 -14.988 1.00 95.94 184 ALA A O 1
ATOM 1410 N N . THR A 1 185 ? -2.731 -7.223 -15.124 1.00 91.38 185 THR A N 1
ATOM 1411 C CA . THR A 1 185 ? -1.994 -7.143 -16.403 1.00 91.38 185 THR A CA 1
ATOM 1412 C C . THR A 1 185 ? -2.793 -6.432 -17.502 1.00 91.38 185 THR A C 1
ATOM 1414 O O . THR A 1 185 ? -2.197 -5.763 -18.349 1.00 91.38 185 THR A O 1
ATOM 1417 N N . GLY A 1 186 ? -4.124 -6.565 -17.506 1.00 92.88 186 GLY A N 1
ATOM 1418 C CA . GLY A 1 186 ? -5.008 -5.887 -18.462 1.00 92.88 186 GLY A CA 1
ATOM 1419 C C . GLY A 1 186 ? -5.021 -4.365 -18.305 1.00 92.88 186 GLY A C 1
ATOM 1420 O O . GLY A 1 186 ? -5.028 -3.656 -19.305 1.00 92.88 186 GLY A O 1
ATOM 1421 N N . ASP A 1 187 ? -4.908 -3.883 -17.068 1.00 93.31 187 ASP A N 1
ATOM 1422 C CA . ASP A 1 187 ? -5.030 -2.465 -16.703 1.00 93.31 187 ASP A CA 1
ATOM 1423 C C . ASP A 1 187 ? -3.686 -1.724 -16.684 1.00 93.31 187 ASP A C 1
ATOM 1425 O O . ASP A 1 187 ? -3.609 -0.542 -16.363 1.00 93.31 187 ASP A O 1
ATOM 1429 N N . THR A 1 188 ? -2.593 -2.412 -17.003 1.00 90.31 188 THR A N 1
ATOM 1430 C CA . THR A 1 188 ? -1.237 -1.870 -16.891 1.00 90.31 188 THR A CA 1
ATOM 1431 C C . THR A 1 188 ? -0.561 -1.776 -18.258 1.00 90.31 188 THR A C 1
ATOM 1433 O O . THR A 1 188 ? -0.680 -2.663 -19.115 1.00 90.31 188 THR A O 1
ATOM 1436 N N . SER A 1 189 ? 0.176 -0.692 -18.487 1.00 84.94 189 SER A N 1
ATOM 1437 C CA . SER A 1 189 ? 1.013 -0.509 -19.674 1.00 84.94 189 SER A CA 1
ATOM 1438 C C . SER A 1 189 ? 2.305 -1.325 -19.564 1.00 84.94 189 SER A C 1
ATOM 1440 O O . SER A 1 189 ? 2.675 -1.779 -18.490 1.00 84.94 189 SER A O 1
ATOM 1442 N N . PHE A 1 190 ? 3.019 -1.545 -20.671 1.00 72.94 190 PHE A N 1
ATOM 1443 C CA . PHE A 1 190 ? 4.263 -2.330 -20.637 1.00 72.94 190 PHE A CA 1
ATOM 1444 C C . PHE A 1 190 ? 5.415 -1.598 -19.925 1.00 72.94 190 PHE A C 1
ATOM 1446 O O . PHE A 1 190 ? 6.199 -2.217 -19.216 1.00 72.94 190 PHE A O 1
ATOM 1453 N N . ILE A 1 191 ? 5.517 -0.278 -20.110 1.00 66.56 191 ILE A N 1
ATOM 1454 C CA . ILE A 1 191 ? 6.613 0.543 -19.567 1.00 66.56 191 ILE A CA 1
ATOM 1455 C C . ILE A 1 191 ? 6.258 1.089 -18.175 1.00 66.56 191 ILE A C 1
ATOM 1457 O O . ILE A 1 191 ? 7.133 1.236 -17.327 1.00 66.56 191 ILE A O 1
ATOM 1461 N N . GLY A 1 192 ? 4.977 1.373 -17.924 1.00 80.62 192 GLY A N 1
ATOM 1462 C CA . GLY A 1 192 ? 4.481 1.955 -16.678 1.00 80.62 192 GLY A CA 1
ATOM 1463 C C . GLY A 1 192 ? 3.909 0.948 -15.686 1.00 80.62 192 GLY A C 1
ATOM 1464 O O . GLY A 1 192 ? 3.474 1.378 -14.623 1.00 80.62 192 GLY A O 1
ATOM 1465 N N . ALA A 1 193 ? 3.936 -0.361 -15.984 1.00 85.88 193 ALA A N 1
ATOM 1466 C CA . ALA A 1 193 ? 3.179 -1.379 -15.248 1.00 85.88 193 ALA A CA 1
ATOM 1467 C C . ALA A 1 193 ? 3.264 -1.263 -13.725 1.00 85.88 193 ALA A C 1
ATOM 1469 O O . ALA A 1 193 ? 2.264 -1.407 -13.034 1.00 85.88 193 ALA A O 1
ATOM 1470 N N . HIS A 1 194 ? 4.462 -0.979 -13.217 1.00 88.81 194 HIS A N 1
ATOM 1471 C CA . HIS A 1 194 ? 4.717 -0.863 -11.791 1.00 88.81 194 HIS A CA 1
ATOM 1472 C C . HIS A 1 194 ? 4.010 0.337 -11.143 1.00 88.81 194 HIS A C 1
ATOM 1474 O O . HIS A 1 194 ? 3.489 0.225 -10.038 1.00 88.81 194 HIS A O 1
ATOM 1480 N N . SER A 1 195 ? 3.989 1.494 -11.809 1.00 88.12 195 SER A N 1
ATOM 1481 C CA . SER A 1 195 ? 3.303 2.699 -11.318 1.00 88.12 195 SER A CA 1
ATOM 1482 C C . SER A 1 195 ? 1.810 2.689 -11.648 1.00 88.12 195 SER A C 1
ATOM 1484 O O . SER A 1 195 ? 1.014 3.229 -10.889 1.00 88.12 195 SER A O 1
ATOM 1486 N N . ASP A 1 196 ? 1.417 2.036 -12.741 1.00 92.88 196 ASP A N 1
ATOM 1487 C CA . ASP A 1 196 ? 0.017 1.891 -13.151 1.00 92.88 196 ASP A CA 1
ATOM 1488 C C . ASP A 1 196 ? -0.821 1.135 -12.109 1.00 92.88 196 ASP A C 1
ATOM 1490 O O . ASP A 1 196 ? -2.021 1.363 -12.018 1.00 92.88 196 ASP A O 1
ATOM 1494 N N . LEU A 1 197 ? -0.199 0.299 -11.269 1.00 94.62 197 LEU A N 1
ATOM 1495 C CA . LEU A 1 197 ? -0.881 -0.419 -10.184 1.00 94.62 197 LEU A CA 1
ATOM 1496 C C . LEU A 1 197 ? -1.502 0.492 -9.114 1.00 94.62 197 LEU A C 1
ATOM 1498 O O . LEU A 1 197 ? -2.403 0.048 -8.411 1.00 94.62 197 LEU A O 1
ATOM 1502 N N . TRP A 1 198 ? -1.038 1.736 -8.991 1.00 95.00 198 TRP A N 1
ATOM 1503 C CA . TRP A 1 198 ? -1.692 2.751 -8.158 1.00 95.00 198 TRP A CA 1
ATOM 1504 C C . TRP A 1 198 ? -2.244 3.924 -8.979 1.00 95.00 198 TRP A C 1
ATOM 1506 O O . TRP A 1 198 ? -3.170 4.587 -8.534 1.00 95.00 198 TRP A O 1
ATOM 1516 N N . ARG A 1 199 ? -1.717 4.187 -10.186 1.00 94.81 199 ARG A N 1
ATOM 1517 C CA . ARG A 1 199 ? -2.188 5.288 -11.051 1.00 94.81 199 ARG A CA 1
ATOM 1518 C C . ARG A 1 199 ? -3.467 4.974 -11.818 1.00 94.81 199 ARG A C 1
ATOM 1520 O O . ARG A 1 199 ? -4.181 5.901 -12.181 1.00 94.81 199 ARG A O 1
ATOM 1527 N N . ASN A 1 200 ? -3.721 3.708 -12.140 1.00 95.56 200 ASN A N 1
ATOM 1528 C CA . ASN A 1 200 ? -4.923 3.328 -12.866 1.00 95.56 200 ASN A CA 1
ATOM 1529 C C . ASN A 1 200 ? -6.052 3.026 -11.877 1.00 95.56 200 ASN A C 1
ATOM 1531 O O . ASN A 1 200 ? -6.023 2.015 -11.176 1.00 95.56 200 ASN A O 1
ATOM 1535 N N . GLU A 1 201 ? -7.073 3.878 -11.873 1.00 94.88 201 GLU A N 1
ATOM 1536 C CA . GLU A 1 201 ? -8.247 3.771 -11.002 1.00 94.88 201 GLU A CA 1
ATOM 1537 C C . GLU A 1 201 ? -8.968 2.422 -11.143 1.00 94.88 201 GLU A C 1
ATOM 1539 O O . GLU A 1 201 ? -9.468 1.889 -10.156 1.00 94.88 201 GLU A O 1
ATOM 1544 N N . ASN A 1 202 ? -8.943 1.789 -12.324 1.00 95.94 202 ASN A N 1
ATOM 1545 C CA . ASN A 1 202 ? -9.522 0.454 -12.505 1.00 95.94 202 ASN A CA 1
ATOM 1546 C C . ASN A 1 202 ? -8.831 -0.602 -11.639 1.00 95.94 202 ASN A C 1
ATOM 1548 O O . ASN A 1 202 ? -9.489 -1.536 -11.177 1.00 95.94 202 ASN A O 1
ATOM 1552 N N . VAL A 1 203 ? -7.523 -0.469 -11.397 1.00 96.75 203 VAL A N 1
ATOM 1553 C CA . VAL A 1 203 ? -6.795 -1.395 -10.524 1.00 96.75 203 VAL A CA 1
ATOM 1554 C C . VAL A 1 203 ? -7.325 -1.272 -9.104 1.00 96.75 203 VAL A C 1
ATOM 1556 O O . VAL A 1 203 ? -7.693 -2.287 -8.511 1.00 96.75 203 VAL A O 1
ATOM 1559 N N . TRP A 1 204 ? -7.435 -0.044 -8.587 1.00 97.50 204 TRP A N 1
ATOM 1560 C CA . TRP A 1 204 ? -7.961 0.184 -7.244 1.00 97.50 204 TRP A CA 1
ATOM 1561 C C . TRP A 1 204 ? -9.434 -0.205 -7.116 1.00 97.50 204 TRP A C 1
ATOM 1563 O O . TRP A 1 204 ? -9.784 -0.914 -6.182 1.00 97.50 204 TRP A O 1
ATOM 1573 N N . ASN A 1 205 ? -10.279 0.124 -8.094 1.00 95.94 205 ASN A N 1
ATOM 1574 C CA . ASN A 1 205 ? -11.687 -0.284 -8.109 1.00 95.94 205 ASN A CA 1
ATOM 1575 C C . ASN A 1 205 ? -11.854 -1.813 -8.048 1.00 95.94 205 ASN A C 1
ATOM 1577 O O . ASN A 1 205 ? -12.774 -2.335 -7.421 1.00 95.94 205 ASN A O 1
ATOM 1581 N N . ASN A 1 206 ? -10.961 -2.574 -8.684 1.00 96.25 206 ASN A N 1
ATOM 1582 C CA . ASN A 1 206 ? -10.974 -4.034 -8.578 1.00 96.25 206 ASN A CA 1
ATOM 1583 C C . ASN A 1 206 ? -10.467 -4.543 -7.222 1.00 96.25 206 ASN A C 1
ATOM 1585 O O . ASN A 1 206 ? -10.867 -5.629 -6.799 1.00 96.25 206 ASN A O 1
ATOM 1589 N N . ILE A 1 207 ? -9.585 -3.798 -6.555 1.00 96.75 207 ILE A N 1
ATOM 1590 C CA . ILE A 1 207 ? -9.109 -4.102 -5.202 1.00 96.75 207 ILE A CA 1
ATOM 1591 C C . ILE A 1 207 ? -10.196 -3.799 -4.173 1.00 96.75 207 ILE A C 1
ATOM 1593 O O . ILE A 1 207 ? -10.489 -4.669 -3.359 1.00 96.75 207 ILE A O 1
ATOM 1597 N N . SER A 1 208 ? -10.825 -2.625 -4.231 1.00 95.69 208 SER A N 1
ATOM 1598 C CA . SER A 1 208 ? -11.865 -2.210 -3.285 1.00 95.69 208 SER A CA 1
ATOM 1599 C C . SER A 1 208 ? -13.042 -3.184 -3.286 1.00 95.69 208 SER A C 1
ATOM 1601 O O . SER A 1 208 ? -13.457 -3.636 -2.228 1.00 95.69 208 SER A O 1
ATOM 1603 N N . ASN A 1 209 ? -13.470 -3.661 -4.459 1.00 94.12 209 ASN A N 1
ATOM 1604 C CA . ASN A 1 209 ? -14.498 -4.705 -4.591 1.00 94.12 209 ASN A CA 1
ATOM 1605 C C . ASN A 1 209 ? -14.131 -6.063 -3.953 1.00 94.12 209 ASN A C 1
ATOM 1607 O O . ASN A 1 209 ? -14.981 -6.951 -3.831 1.00 94.12 209 ASN A O 1
ATOM 1611 N N . ARG A 1 210 ? -12.858 -6.278 -3.603 1.00 94.06 210 ARG A N 1
ATOM 1612 C CA . ARG A 1 210 ? -12.375 -7.492 -2.926 1.00 94.06 210 ARG A CA 1
ATOM 1613 C C . ARG A 1 210 ? -12.250 -7.305 -1.423 1.00 94.06 210 ARG A C 1
ATOM 1615 O O . ARG A 1 210 ? -12.218 -8.318 -0.727 1.00 94.06 210 ARG A O 1
ATOM 1622 N N . ILE A 1 211 ? -12.168 -6.068 -0.950 1.00 92.56 211 ILE A N 1
ATOM 1623 C CA . ILE A 1 211 ? -12.168 -5.728 0.470 1.00 92.56 211 ILE A CA 1
ATOM 1624 C C . ILE A 1 211 ? -13.621 -5.846 0.948 1.00 92.56 211 ILE A C 1
ATOM 1626 O O . ILE A 1 211 ? -14.533 -5.360 0.280 1.00 92.56 211 ILE A O 1
ATOM 1630 N N . ARG A 1 212 ? -13.852 -6.615 2.014 1.00 66.62 212 ARG A N 1
ATOM 1631 C CA . ARG A 1 212 ? -15.192 -6.953 2.516 1.00 66.62 212 ARG A CA 1
ATOM 1632 C C . ARG A 1 212 ? -15.300 -6.698 4.002 1.00 66.62 212 ARG A C 1
ATOM 1634 O O . ARG A 1 212 ? -14.364 -7.125 4.710 1.00 66.62 212 ARG A O 1
#

Radius of gyration: 16.25 Å; chains: 1; bounding box: 41×36×46 Å

Sequence (212 aa):
MFTVVVPGTGYSEKDWSDDGSAGNFINSVGETFGETPVVINNKDFWSGGDNPGARERAANHVVNLINNHDFAEGEQLNIVGHSHGGNIANLVSQMTERRIDTLVTLGTPTSGDYQPNYDRIGQHVNAYSNKDFVQKFGGTQTSVSEVLGRVAFGNFGRWLGAKLSIGQFGWGGRQYSKASNYNATGDTSFIGAHSDLWRNENVWNNISNRIR

pLDDT: mean 84.58, std 19.99, range [34.81, 98.81]